Protein AF-0000000069127166 (afdb_homodimer)

Sequence (332 aa):
MARPHLALLLLCLLGGFSSARAYPASRESVTLRANVKMNAEQLVVRLDQYLKVREAIRLSASPPLDPMDGLASLVLVLDGYESVISERLEGLAQVRQEVSSLRGYLEDWRSGHCAGPPRTKQAPQGRLARLQGYKEYPQTVGLEGVVGLKDYLVQLLKHLDLLGACMARPHLALLLLCLLGGFSSARAYPASRESVTLRANVKMNAEQLVVRLDQYLKVREAIRLSASPPLDPMDGLASLVLVLDGYESVISERLEGLAQVRQEVSSLRGYLEDWRSGHCAGPPRTKQAPQGRLARLQGYKEYPQTVGLEGVVGLKDYLVQLLKHLDLLGAC

Radius of gyration: 34.05 Å; Cα contacts (8 Å, |Δi|>4): 332; chains: 2; bounding box: 30×139×108 Å

Solvent-accessible surface area (backbone atoms only — not comparable to full-atom values): 19052 Å² total; per-residue (Å²): 137,83,79,77,78,79,74,79,76,76,73,76,75,74,72,76,71,72,68,74,72,71,65,74,70,52,73,66,50,52,50,48,48,52,52,50,48,53,53,42,52,53,49,41,53,53,46,49,52,53,50,50,49,50,50,51,50,54,60,43,48,37,82,61,71,54,71,79,72,14,41,60,39,44,34,52,49,47,51,49,42,55,63,42,43,38,88,80,47,63,88,38,64,68,56,49,51,51,50,50,49,52,31,49,53,49,45,54,50,37,66,76,69,36,87,69,71,76,72,69,87,66,75,67,51,53,22,59,36,48,41,58,73,41,62,78,34,46,65,63,35,15,56,46,32,51,54,46,48,38,54,49,39,55,51,43,68,75,43,58,76,40,69,78,33,97,138,81,76,80,74,80,73,76,77,75,75,72,76,72,71,75,70,73,68,74,72,71,65,75,71,51,75,65,51,51,51,49,48,52,51,50,46,53,53,42,52,52,48,40,52,53,48,50,51,54,50,49,50,52,50,51,51,54,60,42,48,37,83,60,71,53,70,78,73,14,40,61,39,44,34,51,49,46,52,48,42,53,62,40,42,38,90,80,47,62,88,39,63,68,56,48,52,50,50,52,50,52,32,49,52,47,45,55,49,37,68,74,69,37,90,70,70,78,74,68,86,66,75,66,51,52,22,59,35,49,41,58,72,40,62,79,34,48,66,63,36,15,57,46,32,52,55,45,47,37,53,50,42,56,51,42,67,76,43,56,74,39,70,78,31,97

InterPro domains:
  IPR009079 Four-helical cytokine-like, core [G3DSA:1.20.1250.10] (29-166)
  IPR009079 Four-helical cytokine-like, core [SSF47266] (59-166)

Structure (mmCIF, N/CA/C/O backbone):
data_AF-0000000069127166-model_v1
#
loop_
_entity.id
_entity.type
_entity.pdbx_description
1 polymer Leptin
#
loop_
_atom_site.group_PDB
_atom_site.id
_atom_site.type_symbol
_atom_site.label_atom_id
_atom_site.label_alt_id
_atom_site.label_comp_id
_atom_site.label_asym_id
_atom_site.label_entity_id
_atom_site.label_seq_id
_atom_site.pdbx_PDB_ins_code
_atom_site.Cartn_x
_atom_site.Cartn_y
_atom_site.Cartn_z
_atom_site.occupancy
_atom_site.B_iso_or_equiv
_atom_site.auth_seq_id
_atom_site.auth_comp_id
_atom_site.auth_asym_id
_atom_site.auth_atom_id
_atom_site.pdbx_PDB_model_num
ATOM 1 N N . MET A 1 1 ? 11.859 43.094 83.75 1 30.36 1 MET A N 1
ATOM 2 C CA . MET A 1 1 ? 12.383 42.812 82.438 1 30.36 1 MET A CA 1
ATOM 3 C C . MET A 1 1 ? 11.266 42.812 81.375 1 30.36 1 MET A C 1
ATOM 5 O O . MET A 1 1 ? 10.172 42.312 81.625 1 30.36 1 MET A O 1
ATOM 9 N N . ALA A 1 2 ? 11.453 43.688 80.312 1 40.53 2 ALA A N 1
ATOM 10 C CA . ALA A 1 2 ? 10.734 44.25 79.125 1 40.53 2 ALA A CA 1
ATOM 11 C C . ALA A 1 2 ? 10.328 43.156 78.188 1 40.53 2 ALA A C 1
ATOM 13 O O . ALA A 1 2 ? 11.141 42.312 77.812 1 40.53 2 ALA A O 1
ATOM 14 N N . ARG A 1 3 ? 9.094 42.719 78.25 1 46.28 3 ARG A N 1
ATOM 15 C CA . ARG A 1 3 ? 8.445 41.719 77.438 1 46.28 3 ARG A CA 1
ATOM 16 C C . ARG A 1 3 ? 8.562 42.094 75.938 1 46.28 3 ARG A C 1
ATOM 18 O O . ARG A 1 3 ? 8.102 43.156 75.5 1 46.28 3 ARG A O 1
ATOM 25 N N . PRO A 1 4 ? 9.781 41.75 75.312 1 42.72 4 PRO A N 1
ATOM 26 C CA . PRO A 1 4 ? 9.945 42.094 73.875 1 42.72 4 PRO A CA 1
ATOM 27 C C . PRO A 1 4 ? 8.766 41.656 73 1 42.72 4 PRO A C 1
ATOM 29 O O . PRO A 1 4 ? 8.203 40.562 73.25 1 42.72 4 PRO A O 1
ATOM 32 N N . HIS A 1 5 ? 7.918 42.562 72.562 1 40.62 5 HIS A N 1
ATOM 33 C CA . HIS A 1 5 ? 6.824 42.469 71.625 1 40.62 5 HIS A CA 1
ATOM 34 C C . HIS A 1 5 ? 7.293 41.844 70.312 1 40.62 5 HIS A C 1
ATOM 36 O O . HIS A 1 5 ? 8.266 42.312 69.688 1 40.62 5 HIS A O 1
ATOM 42 N N . LEU A 1 6 ? 7.266 40.5 70.125 1 37.84 6 LEU A N 1
ATOM 43 C CA . LEU A 1 6 ? 7.535 39.688 68.938 1 37.84 6 LEU A CA 1
ATOM 44 C C . LEU A 1 6 ? 6.762 40.219 67.75 1 37.84 6 LEU A C 1
ATOM 46 O O . LEU A 1 6 ? 5.527 40.219 67.75 1 37.84 6 LEU A O 1
ATOM 50 N N . ALA A 1 7 ? 7.184 41.375 67.188 1 37.94 7 ALA A N 1
ATOM 51 C CA . ALA A 1 7 ? 6.664 41.875 65.938 1 37.94 7 ALA A CA 1
ATOM 52 C C . ALA A 1 7 ? 6.648 40.781 64.875 1 37.94 7 ALA A C 1
ATOM 54 O O . ALA A 1 7 ? 7.695 40.25 64.5 1 37.94 7 ALA A O 1
ATOM 55 N N . LEU A 1 8 ? 5.621 39.969 64.875 1 32.62 8 LEU A N 1
ATOM 56 C CA . LEU A 1 8 ? 5.316 39.031 63.781 1 32.62 8 LEU A CA 1
ATOM 57 C C . LEU A 1 8 ? 5.391 39.719 62.438 1 32.62 8 LEU A C 1
ATOM 59 O O . LEU A 1 8 ? 4.586 40.594 62.125 1 32.62 8 LEU A O 1
ATOM 63 N N . LEU A 1 9 ? 6.641 39.938 61.938 1 33.44 9 LEU A N 1
ATO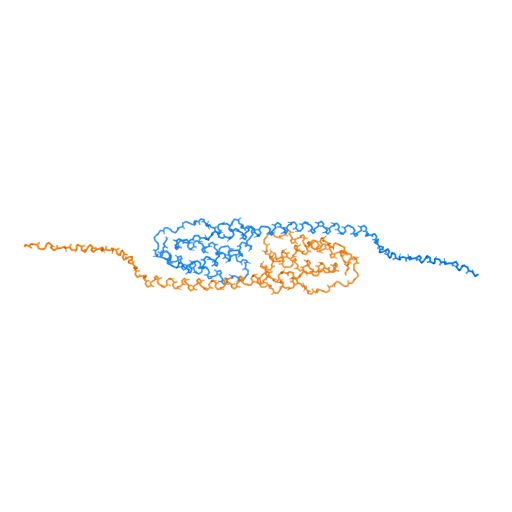M 64 C CA . LEU A 1 9 ? 6.836 40.375 60.562 1 33.44 9 LEU A CA 1
ATOM 65 C C . LEU A 1 9 ? 6.066 39.5 59.594 1 33.44 9 LEU A C 1
ATOM 67 O O . LEU A 1 9 ? 6.352 38.312 59.469 1 33.44 9 LEU A O 1
ATOM 71 N N . LEU A 1 10 ? 4.785 39.75 59.438 1 35.47 10 LEU A N 1
ATOM 72 C CA . LEU A 1 10 ? 3.977 39.219 58.344 1 35.47 10 LEU A CA 1
ATOM 73 C C . LEU A 1 10 ? 4.648 39.469 57 1 35.47 10 LEU A C 1
ATOM 75 O O . LEU A 1 10 ? 4.738 40.594 56.531 1 35.47 10 LEU A O 1
ATOM 79 N N . LEU A 1 11 ? 5.738 38.75 56.656 1 34.34 11 LEU A N 1
ATOM 80 C CA . LEU A 1 11 ? 6.297 38.688 55.312 1 34.34 11 LEU A CA 1
ATOM 81 C C . LEU A 1 11 ? 5.215 38.406 54.281 1 34.34 11 LEU A C 1
ATOM 83 O O . LEU A 1 11 ? 4.633 37.312 54.281 1 34.34 11 LEU A O 1
ATOM 87 N N . CYS A 1 12 ? 4.488 39.469 53.906 1 34.56 12 CYS A N 1
ATOM 88 C CA . CYS A 1 12 ? 3.629 39.438 52.719 1 34.56 12 CYS A CA 1
ATOM 89 C C . CYS A 1 12 ? 4.348 38.812 51.531 1 34.56 12 CYS A C 1
ATOM 91 O O . CYS A 1 12 ? 5.328 39.375 51.031 1 34.56 12 CYS A O 1
ATOM 93 N N . LEU A 1 13 ? 4.508 37.531 51.5 1 35.66 13 LEU A N 1
ATOM 94 C CA . LEU A 1 13 ? 4.871 36.844 50.281 1 35.66 13 LEU A CA 1
ATOM 95 C C . LEU A 1 13 ? 4.031 37.312 49.094 1 35.66 13 LEU A C 1
ATOM 97 O O . LEU A 1 13 ? 2.834 37.031 49.031 1 35.66 13 LEU A O 1
ATOM 101 N N . LEU A 1 14 ? 4.188 38.562 48.625 1 37 14 LEU A N 1
ATOM 102 C CA . LEU A 1 14 ? 3.693 38.969 47.312 1 37 14 LEU A CA 1
ATOM 103 C C . LEU A 1 14 ? 4.137 37.969 46.25 1 37 14 LEU A C 1
ATOM 105 O O . LEU A 1 14 ? 5.312 37.938 45.875 1 37 14 LEU A O 1
ATOM 109 N N . GLY A 1 15 ? 3.695 36.719 46.344 1 36.91 15 GLY A N 1
ATOM 110 C CA . GLY A 1 15 ? 3.85 35.844 45.219 1 36.91 15 GLY A CA 1
ATOM 111 C C . GLY A 1 15 ? 3.521 36.5 43.875 1 36.91 15 GLY A C 1
ATOM 112 O O . GLY A 1 15 ? 2.426 37.031 43.719 1 36.91 15 GLY A O 1
ATOM 113 N N . GLY A 1 16 ? 4.457 37.25 43.25 1 35.19 16 GLY A N 1
ATOM 114 C CA . GLY A 1 16 ? 4.383 37.688 41.844 1 35.19 16 GLY A CA 1
ATOM 115 C C . GLY A 1 16 ? 3.711 36.656 40.969 1 35.19 16 GLY A C 1
ATOM 116 O O . GLY A 1 16 ? 4.293 35.625 40.656 1 35.19 16 GLY A O 1
ATOM 117 N N . PHE A 1 17 ? 2.436 36.406 41.156 1 38.06 17 PHE A N 1
ATOM 118 C CA . PHE A 1 17 ? 1.748 35.781 40.031 1 38.06 17 PHE A CA 1
ATOM 119 C C . PHE A 1 17 ? 2.09 36.438 38.719 1 38.06 17 PHE A C 1
ATOM 121 O O . PHE A 1 17 ? 1.715 37.594 38.5 1 38.06 17 PHE A O 1
ATOM 128 N N . SER A 1 18 ? 3.279 36.281 38.219 1 36.12 18 SER A N 1
ATOM 129 C CA . SER A 1 18 ? 3.469 36.594 36.812 1 36.12 18 SER A CA 1
ATOM 130 C C . SER A 1 18 ? 2.223 36.25 36 1 36.12 18 SER A C 1
ATOM 132 O O . SER A 1 18 ? 1.838 35.094 35.906 1 36.12 18 SER A O 1
ATOM 134 N N . SER A 1 19 ? 1.197 37.062 36.094 1 35.56 19 SER A N 1
ATOM 135 C CA . SER A 1 19 ? 0.098 37 35.125 1 35.56 19 SER A CA 1
ATOM 136 C C . SER A 1 19 ? 0.605 36.719 33.719 1 35.56 19 SER A C 1
ATOM 138 O O . SER A 1 19 ? 1.337 37.5 33.125 1 35.56 19 SER A O 1
ATOM 140 N N . ALA A 1 20 ? 1.108 35.562 33.406 1 42.53 20 ALA A N 1
ATOM 141 C CA . ALA A 1 20 ? 1.133 35.25 31.984 1 42.53 20 ALA A CA 1
ATOM 142 C C . ALA A 1 20 ? -0.032 35.875 31.25 1 42.53 20 ALA A C 1
ATOM 144 O O . ALA A 1 20 ? -1.19 35.5 31.453 1 42.53 20 ALA A O 1
ATOM 145 N N . ARG A 1 21 ? -0.021 37.25 31.109 1 41.25 21 ARG A N 1
ATOM 146 C CA . ARG A 1 21 ? -0.92 37.938 30.203 1 41.25 21 ARG A CA 1
ATOM 147 C C . ARG A 1 21 ? -1.313 37.062 29.016 1 41.25 21 ARG A C 1
ATOM 149 O O . ARG A 1 21 ? -0.462 36.656 28.219 1 41.25 21 ARG A O 1
ATOM 156 N N . ALA A 1 22 ? -2.156 36.062 29.203 1 43.81 22 ALA A N 1
ATOM 157 C CA . ALA A 1 22 ? -2.855 35.562 28.031 1 43.81 22 ALA A CA 1
ATOM 158 C C . ALA A 1 22 ? -3.215 36.719 27.078 1 43.81 22 ALA A C 1
ATOM 160 O O . ALA A 1 22 ? -4.027 37.562 27.422 1 43.81 22 ALA A O 1
ATOM 161 N N . TYR A 1 23 ? -2.357 37.5 26.562 1 44.06 23 TYR A N 1
ATOM 162 C CA . TYR A 1 23 ? -2.768 38.438 25.531 1 44.06 23 TYR A CA 1
ATOM 163 C C . TYR A 1 23 ? -3.998 37.938 24.781 1 44.06 23 TYR A C 1
ATOM 165 O O . TYR A 1 23 ? -4.109 36.75 24.484 1 44.06 23 TYR A O 1
ATOM 173 N N . PRO A 1 24 ? -5.137 38.438 24.922 1 49.19 24 PRO A N 1
ATOM 174 C CA . PRO A 1 24 ? -6.328 38.031 24.172 1 49.19 24 PRO A CA 1
ATOM 175 C C . PRO A 1 24 ? -6.008 37.625 22.734 1 49.19 24 PRO A C 1
ATOM 177 O O . PRO A 1 24 ? -5.25 38.312 22.047 1 49.19 24 PRO A O 1
ATOM 180 N N . ALA A 1 25 ? -5.891 36.312 22.438 1 61.44 25 ALA A N 1
ATOM 181 C CA . ALA A 1 25 ? -5.738 35.938 21.031 1 61.44 25 ALA A CA 1
ATOM 182 C C . ALA A 1 25 ? -6.527 36.875 20.125 1 61.44 25 ALA A C 1
ATOM 184 O O . ALA A 1 25 ? -7.695 37.156 20.375 1 61.44 25 ALA A O 1
ATOM 185 N N . SER A 1 26 ? -5.969 37.844 19.312 1 75.94 26 SER A N 1
ATOM 186 C CA . SER A 1 26 ? -6.645 38.719 18.344 1 75.94 26 SER A CA 1
ATOM 187 C C . SER A 1 26 ? -7.734 37.938 17.594 1 75.94 26 SER A C 1
ATOM 189 O O . SER A 1 26 ? -7.723 36.719 17.562 1 75.94 26 SER A O 1
ATOM 191 N N . ARG A 1 27 ? -8.953 38.531 17.438 1 83.69 27 ARG A N 1
ATOM 192 C CA . ARG A 1 27 ? -10.023 37.938 16.641 1 83.69 27 ARG A CA 1
ATOM 193 C C . ARG A 1 27 ? -9.469 37.188 15.445 1 83.69 27 ARG A C 1
ATOM 195 O O . ARG A 1 27 ? -10 36.125 15.086 1 83.69 27 ARG A O 1
ATOM 202 N N . GLU A 1 28 ? -8.328 37.688 14.992 1 86.25 28 GLU A N 1
ATOM 203 C CA . GLU A 1 28 ? -7.719 37.031 13.836 1 86.25 28 GLU A CA 1
ATOM 204 C C . GLU A 1 28 ? -7.102 35.688 14.227 1 86.25 28 GLU A C 1
ATOM 206 O O . GLU A 1 28 ? -7.223 34.719 13.492 1 86.25 28 GLU A O 1
ATOM 211 N N . SER A 1 29 ? -6.605 35.625 15.438 1 87.44 29 SER A N 1
ATOM 212 C CA . SER A 1 29 ? -5.988 34.375 15.898 1 87.44 29 SER A CA 1
ATOM 213 C C . SER A 1 29 ? -7.043 33.344 16.219 1 87.44 29 SER A C 1
ATOM 215 O O . SER A 1 29 ? -6.82 32.125 16.016 1 87.44 29 SER A O 1
ATOM 217 N N . VAL A 1 30 ? -8.125 33.75 16.703 1 91.25 30 VAL A N 1
ATOM 218 C CA . VAL A 1 30 ? -9.211 32.844 17.016 1 91.25 30 VAL A CA 1
ATOM 219 C C . VAL A 1 30 ? -9.766 32.25 15.719 1 91.25 30 VAL A C 1
ATOM 221 O O . VAL A 1 30 ? -10.047 31.031 15.648 1 91.25 30 VAL A O 1
ATOM 224 N N . THR A 1 31 ? -9.898 33.125 14.688 1 92.88 31 THR A N 1
ATOM 225 C CA . THR A 1 31 ? -10.391 32.656 13.391 1 92.88 31 THR A CA 1
ATOM 226 C C . THR A 1 31 ? -9.414 31.672 12.75 1 92.88 31 THR A C 1
ATOM 228 O O . THR A 1 31 ? -9.828 30.672 12.164 1 92.88 31 THR A O 1
ATOM 231 N N . LEU A 1 32 ? -8.125 31.906 12.898 1 94.88 32 LEU A N 1
ATOM 232 C CA . LEU A 1 32 ? -7.109 31 12.391 1 94.88 32 LEU A CA 1
ATOM 233 C C . LEU A 1 32 ? -7.246 29.609 13.023 1 94.88 32 LEU A C 1
ATOM 235 O O . LEU A 1 32 ? -7.293 28.609 12.328 1 94.88 32 LEU A O 1
ATOM 239 N N . ARG A 1 33 ? -7.332 29.641 14.352 1 95.88 33 ARG A N 1
ATOM 240 C CA . ARG A 1 33 ? -7.41 28.375 15.078 1 95.88 33 ARG A CA 1
ATOM 241 C C . ARG A 1 33 ? -8.672 27.609 14.695 1 95.88 33 ARG A C 1
ATOM 243 O O . ARG A 1 33 ? -8.625 26.391 14.508 1 95.88 33 ARG A O 1
ATOM 250 N N . ALA A 1 34 ? -9.758 28.297 14.57 1 96.56 34 ALA A N 1
ATOM 251 C CA . ALA A 1 34 ? -11.016 27.656 14.211 1 96.56 34 ALA A CA 1
ATOM 252 C C . ALA A 1 34 ? -10.945 27.047 12.812 1 96.56 34 ALA A C 1
ATOM 254 O O . ALA A 1 34 ? -11.406 25.922 12.594 1 96.56 34 ALA A O 1
ATOM 255 N N . ASN A 1 35 ? -10.406 27.812 11.898 1 96.81 35 ASN A N 1
ATOM 256 C CA . ASN A 1 35 ? -10.289 27.328 10.523 1 96.81 35 ASN A CA 1
ATOM 257 C C . ASN A 1 35 ? -9.352 26.125 10.43 1 96.81 35 ASN A C 1
ATOM 259 O O . ASN A 1 35 ? -9.68 25.125 9.781 1 96.81 35 ASN A O 1
ATOM 263 N N . VAL A 1 36 ? -8.242 26.219 11.109 1 98.25 36 VAL A N 1
ATOM 264 C CA . VAL A 1 36 ? -7.277 25.125 11.086 1 98.25 36 VAL A CA 1
ATOM 265 C C . VAL A 1 36 ? -7.871 23.891 11.758 1 98.25 36 VAL A C 1
ATOM 267 O O . VAL A 1 36 ? -7.719 22.766 11.258 1 98.25 36 VAL A O 1
ATOM 270 N N . LYS A 1 37 ? -8.492 24.078 12.852 1 98.38 37 LYS A N 1
ATOM 271 C CA . LYS A 1 37 ? -9.141 22.953 13.539 1 98.38 37 LYS A CA 1
ATOM 272 C C . LYS A 1 37 ? -10.141 22.266 12.625 1 98.38 37 LYS A C 1
ATOM 274 O O . LYS A 1 37 ? -10.109 21.031 12.484 1 98.38 37 LYS A O 1
ATOM 279 N N . MET A 1 38 ? -11.008 23.031 11.984 1 98.25 38 MET A N 1
ATOM 280 C CA . MET A 1 38 ? -12.047 22.469 11.125 1 98.25 38 MET A CA 1
ATOM 281 C C . MET A 1 38 ? -11.43 21.703 9.961 1 98.25 38 MET A C 1
ATOM 283 O O . MET A 1 38 ? -11.836 20.578 9.672 1 98.25 38 MET A O 1
ATOM 287 N N . ASN A 1 39 ? -10.453 22.312 9.312 1 98.5 39 ASN A N 1
ATOM 288 C CA . ASN A 1 39 ? -9.805 21.672 8.172 1 98.5 39 ASN A CA 1
ATOM 289 C C . ASN A 1 39 ? -9.062 20.406 8.594 1 98.5 39 ASN A C 1
ATOM 291 O O . ASN A 1 39 ? -9.156 19.375 7.926 1 98.5 39 ASN A O 1
ATOM 295 N N . ALA A 1 40 ? -8.312 20.484 9.703 1 98.69 40 ALA A N 1
ATOM 296 C CA . ALA A 1 40 ? -7.566 19.328 10.195 1 98.69 40 ALA A CA 1
ATOM 297 C C . ALA A 1 40 ? -8.508 18.188 10.602 1 98.69 40 ALA A C 1
ATOM 299 O O . ALA A 1 40 ? -8.25 17.031 10.305 1 98.69 40 ALA A O 1
ATOM 300 N N . GLU A 1 41 ? -9.609 18.547 11.25 1 98.62 41 GLU A N 1
ATOM 301 C CA . GLU A 1 41 ? -10.578 17.531 11.648 1 98.62 41 GLU A CA 1
ATOM 302 C C . GLU A 1 41 ? -11.18 16.844 10.43 1 98.62 41 GLU A C 1
ATOM 304 O O . GLU A 1 41 ? -11.344 15.617 10.422 1 98.62 41 GLU A O 1
ATOM 309 N N . GLN A 1 42 ? -11.5 17.625 9.438 1 98.31 42 GLN A N 1
ATOM 310 C CA . GLN A 1 42 ? -12.062 17.047 8.211 1 98.31 42 GLN A CA 1
ATOM 311 C C . GLN A 1 42 ? -11.062 16.109 7.539 1 98.31 42 GLN A C 1
ATOM 313 O O . GLN A 1 42 ? -11.43 15.031 7.082 1 98.31 42 GLN A O 1
ATOM 318 N N . LEU A 1 43 ? -9.859 16.516 7.473 1 98.75 43 LEU A N 1
ATOM 319 C CA . LEU A 1 43 ? -8.812 15.695 6.879 1 98.75 43 LEU A CA 1
ATOM 320 C C . LEU A 1 43 ? -8.625 14.398 7.664 1 98.75 43 LEU A C 1
ATOM 322 O O . LEU A 1 43 ? -8.5 13.328 7.074 1 98.75 43 LEU A O 1
ATOM 326 N N . VAL A 1 44 ? -8.617 14.516 9.016 1 98.75 44 VAL A N 1
ATOM 327 C CA . VAL A 1 44 ? -8.445 13.328 9.844 1 98.75 44 VAL A CA 1
ATOM 328 C C . VAL A 1 44 ? -9.57 12.336 9.578 1 98.75 44 VAL A C 1
ATOM 330 O O . VAL A 1 44 ? -9.336 11.133 9.461 1 98.75 44 VAL A O 1
ATOM 333 N N . VAL A 1 45 ? -10.781 12.836 9.43 1 98.31 45 VAL A N 1
ATOM 334 C CA . VAL A 1 45 ? -11.922 11.969 9.164 1 98.31 45 VAL A CA 1
ATOM 335 C C . VAL A 1 45 ? -11.75 11.273 7.82 1 98.31 45 VAL A C 1
ATOM 337 O O . VAL A 1 45 ? -11.953 10.062 7.707 1 98.31 45 VAL A O 1
ATOM 340 N N . ARG A 1 46 ? -11.328 11.977 6.82 1 97.56 46 ARG A N 1
ATOM 341 C CA . ARG A 1 46 ? -11.148 11.414 5.488 1 97.56 46 ARG A CA 1
ATOM 342 C C . ARG A 1 46 ? -10.008 10.398 5.477 1 97.56 46 ARG A C 1
ATOM 344 O O . ARG A 1 46 ? -10.125 9.336 4.852 1 97.56 46 ARG A O 1
ATOM 351 N N . LEU A 1 47 ? -8.977 10.703 6.137 1 98.12 47 LEU A N 1
ATOM 352 C CA . LEU A 1 47 ? -7.836 9.797 6.195 1 98.12 47 LEU A CA 1
ATOM 353 C C . LEU A 1 47 ? -8.188 8.523 6.953 1 98.12 47 LEU A C 1
ATOM 355 O O . LEU A 1 47 ? -7.777 7.426 6.566 1 98.12 47 LEU A O 1
ATOM 359 N N . ASP A 1 48 ? -8.977 8.711 7.984 1 97.94 48 ASP A N 1
ATOM 360 C CA . ASP A 1 48 ? -9.438 7.555 8.742 1 97.94 48 ASP A CA 1
ATOM 361 C C . ASP A 1 48 ? -10.273 6.625 7.863 1 97.94 48 ASP A C 1
ATOM 363 O O . ASP A 1 48 ? -10.141 5.402 7.941 1 97.94 48 ASP A O 1
ATOM 367 N N . GLN A 1 49 ? -11.086 7.254 7.109 1 96.88 49 GLN A N 1
ATOM 368 C CA . GLN A 1 49 ? -11.93 6.461 6.219 1 96.88 49 GLN A CA 1
ATOM 369 C C . GLN A 1 49 ? -11.086 5.691 5.207 1 96.88 49 GLN A C 1
ATOM 371 O O . GLN A 1 49 ? -11.336 4.512 4.945 1 96.88 49 GLN A O 1
ATOM 376 N N . TYR A 1 50 ? -10.148 6.348 4.629 1 96.31 50 TYR A N 1
ATOM 377 C CA . TYR A 1 50 ? -9.25 5.699 3.676 1 96.31 50 TYR A CA 1
ATOM 378 C C . TYR A 1 50 ? -8.5 4.543 4.328 1 96.31 50 TYR A C 1
ATOM 380 O O . TYR A 1 50 ? -8.383 3.463 3.744 1 96.31 50 TYR A O 1
ATOM 388 N N . LEU A 1 51 ? -8.016 4.738 5.473 1 97.31 51 LEU A N 1
ATOM 389 C CA . LEU A 1 51 ? -7.223 3.73 6.176 1 97.31 51 LEU A CA 1
ATOM 390 C C . LEU A 1 51 ? -8.094 2.553 6.594 1 97.31 51 LEU A C 1
ATOM 392 O O . LEU A 1 51 ? -7.629 1.412 6.633 1 97.31 51 LEU A O 1
ATOM 396 N N . LYS A 1 52 ? -9.32 2.865 6.926 1 97.56 52 LYS A N 1
ATOM 397 C CA . LYS A 1 52 ? -10.25 1.786 7.238 1 97.56 52 LYS A CA 1
ATOM 398 C C . LYS A 1 52 ? -10.477 0.883 6.031 1 97.56 52 LYS A C 1
ATOM 400 O O . LYS A 1 52 ? -10.531 -0.341 6.164 1 97.56 52 LYS A O 1
ATOM 405 N N . VAL A 1 53 ? -10.57 1.476 4.898 1 96.44 53 VAL A N 1
ATOM 406 C CA . VAL A 1 53 ? -10.734 0.697 3.676 1 96.44 53 VAL A CA 1
ATOM 407 C C . VAL A 1 53 ? -9.477 -0.133 3.418 1 96.44 53 VAL A C 1
ATOM 409 O O . VAL A 1 53 ? -9.57 -1.312 3.068 1 96.44 53 VAL A O 1
ATOM 412 N N . ARG A 1 54 ? -8.344 0.48 3.576 1 95.62 54 ARG A N 1
ATOM 413 C CA . ARG A 1 54 ? -7.082 -0.234 3.4 1 95.62 54 ARG A CA 1
ATOM 414 C C . ARG A 1 54 ? -7.008 -1.452 4.316 1 95.62 54 ARG A C 1
ATOM 416 O O . ARG A 1 54 ? -6.586 -2.529 3.891 1 95.62 54 ARG A O 1
ATOM 423 N N . GLU A 1 55 ? -7.438 -1.228 5.508 1 96.81 55 GLU A N 1
ATOM 424 C CA . GLU A 1 55 ? -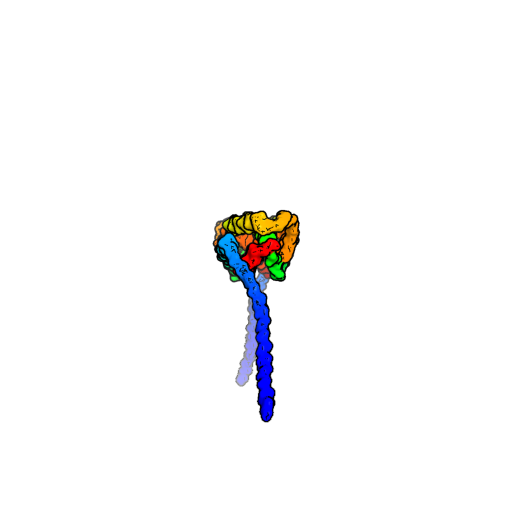7.438 -2.334 6.457 1 96.81 55 GLU A CA 1
ATOM 425 C C . GLU A 1 55 ? -8.414 -3.426 6.031 1 96.81 55 GLU A C 1
ATOM 427 O O . GLU A 1 55 ? -8.125 -4.617 6.172 1 96.81 55 GLU A O 1
ATOM 432 N N . ALA A 1 56 ? -9.547 -3.045 5.562 1 97 56 ALA A N 1
ATOM 433 C CA . ALA A 1 56 ? -10.531 -4.008 5.082 1 97 56 ALA A CA 1
ATOM 434 C C . ALA A 1 56 ? -9.977 -4.832 3.924 1 97 56 ALA A C 1
ATOM 436 O O . ALA A 1 56 ? -10.195 -6.043 3.854 1 97 56 ALA A O 1
ATOM 437 N N . ILE A 1 57 ? -9.258 -4.199 3.066 1 96.5 57 ILE A N 1
ATOM 438 C CA . ILE A 1 57 ? -8.656 -4.887 1.933 1 96.5 57 ILE A CA 1
ATOM 439 C C . ILE A 1 57 ? -7.625 -5.898 2.432 1 96.5 57 ILE A C 1
ATOM 441 O O . ILE A 1 57 ? -7.602 -7.047 1.979 1 96.5 57 ILE A O 1
ATOM 445 N N . ARG A 1 58 ? -6.809 -5.48 3.352 1 95.81 58 ARG A N 1
ATOM 446 C CA . ARG A 1 58 ? -5.801 -6.367 3.924 1 95.81 58 ARG A CA 1
ATOM 447 C C . ARG A 1 58 ? -6.449 -7.602 4.547 1 95.81 58 ARG A C 1
ATOM 449 O O . ARG A 1 58 ? -5.992 -8.727 4.332 1 95.81 58 ARG A O 1
ATOM 456 N N . LEU A 1 59 ? -7.504 -7.375 5.223 1 94.81 59 LEU A N 1
ATOM 457 C CA . LEU A 1 59 ? -8.211 -8.469 5.883 1 94.81 59 LEU A CA 1
ATOM 458 C C . LEU A 1 59 ? -8.875 -9.383 4.863 1 94.81 59 LEU A C 1
ATOM 460 O O . LEU A 1 59 ? -8.914 -10.602 5.055 1 94.81 59 LEU A O 1
ATOM 464 N N . SER A 1 60 ? -9.312 -8.805 3.822 1 91.69 60 SER A N 1
ATOM 465 C CA . SER A 1 60 ? -9.961 -9.594 2.777 1 91.69 60 SER A CA 1
ATOM 466 C C . SER A 1 60 ? -8.961 -10.484 2.055 1 91.69 60 SER A C 1
ATOM 468 O O . SER A 1 60 ? -9.344 -11.508 1.481 1 91.69 60 SER A O 1
ATOM 470 N N . ALA A 1 61 ? -7.723 -10.047 2.059 1 91.94 61 ALA A N 1
ATOM 471 C CA . ALA A 1 61 ? -6.672 -10.781 1.355 1 91.94 61 ALA A CA 1
ATOM 472 C C . ALA A 1 61 ? -6.172 -11.953 2.189 1 91.94 61 ALA A C 1
ATOM 474 O O . ALA A 1 61 ? -5.297 -12.703 1.752 1 91.94 61 ALA A O 1
ATOM 475 N N . SER A 1 62 ? -6.781 -12.156 3.363 1 88.94 62 SER A N 1
ATOM 476 C CA . SER A 1 62 ? -6.395 -13.258 4.234 1 88.94 62 SER A CA 1
ATOM 477 C C . SER A 1 62 ? -6.91 -14.594 3.699 1 88.94 62 SER A C 1
ATOM 479 O O . SER A 1 62 ? -7.812 -14.625 2.861 1 88.94 62 SER A O 1
ATOM 481 N N . PRO A 1 63 ? -6.305 -15.719 4.141 1 85.56 63 PRO A N 1
ATOM 482 C CA . PRO A 1 63 ? -6.805 -17.031 3.729 1 85.56 63 PRO A CA 1
ATOM 483 C C . PRO A 1 63 ? -8.312 -17.172 3.902 1 85.56 63 PRO A C 1
ATOM 485 O O . PRO A 1 63 ? -8.914 -16.453 4.699 1 85.56 63 PRO A O 1
ATOM 488 N N . PRO A 1 64 ? -8.906 -18.016 2.969 1 89 64 PRO A N 1
ATOM 489 C CA . PRO A 1 64 ? -8.297 -19.125 2.252 1 89 64 PRO A CA 1
ATOM 490 C C . PRO A 1 64 ? -7.625 -18.703 0.949 1 89 64 PRO A C 1
ATOM 492 O O . PRO A 1 64 ? -7.984 -17.672 0.375 1 89 64 PRO A O 1
ATOM 495 N N . LEU A 1 65 ? -6.715 -19.578 0.56 1 90.75 65 LEU A N 1
ATOM 496 C CA . LEU A 1 65 ? -5.965 -19.359 -0.672 1 90.75 65 LEU A CA 1
ATOM 497 C C . LEU A 1 65 ? -6.84 -19.625 -1.894 1 90.75 65 LEU A C 1
ATOM 499 O O . LEU A 1 65 ? -7.91 -20.219 -1.776 1 90.75 65 LEU A O 1
ATOM 503 N N . ASP A 1 66 ? -6.387 -19.172 -2.996 1 94.62 66 ASP A N 1
ATOM 504 C CA . ASP A 1 66 ? -7.062 -19.406 -4.266 1 94.62 66 ASP A CA 1
ATOM 505 C C . ASP A 1 66 ? -6.996 -20.891 -4.645 1 94.62 66 ASP A C 1
ATOM 507 O O . ASP A 1 66 ? -6.121 -21.625 -4.168 1 94.62 66 ASP A O 1
ATOM 511 N N . PRO A 1 67 ? -7.945 -21.297 -5.465 1 92.38 67 PRO A N 1
ATOM 512 C CA . PRO A 1 67 ? -8 -22.719 -5.836 1 92.38 67 PRO A CA 1
ATOM 513 C C . PRO A 1 67 ? -6.734 -23.188 -6.551 1 92.38 67 PRO A C 1
ATOM 515 O O . PRO A 1 67 ? -6.141 -22.422 -7.324 1 92.38 67 PRO A O 1
ATOM 518 N N . MET A 1 68 ? -6.395 -24.375 -6.215 1 93.19 68 MET A N 1
ATOM 519 C CA . MET A 1 68 ? -5.262 -25.062 -6.832 1 93.19 68 MET A CA 1
ATOM 520 C C . MET A 1 68 ? -5.625 -26.5 -7.188 1 93.19 68 MET A C 1
ATOM 522 O O . MET A 1 68 ? -5.133 -27.438 -6.562 1 93.19 68 MET A O 1
ATOM 526 N N . ASP A 1 69 ? -6.395 -26.641 -8.297 1 90.44 69 ASP A N 1
ATOM 527 C CA . ASP A 1 69 ? -6.969 -27.938 -8.609 1 90.44 69 ASP A CA 1
ATOM 528 C C . ASP A 1 69 ? -6.316 -28.547 -9.852 1 90.44 69 ASP A C 1
ATOM 530 O O . ASP A 1 69 ? -6.691 -29.641 -10.289 1 90.44 69 ASP A O 1
ATOM 534 N N . GLY A 1 70 ? -5.395 -27.875 -10.438 1 92.88 70 GLY A N 1
ATOM 535 C CA . GLY A 1 70 ? -4.746 -28.328 -11.656 1 92.88 70 GLY A CA 1
ATOM 536 C C . GLY A 1 70 ? -4.285 -27.172 -12.539 1 92.88 70 GLY A C 1
ATOM 537 O O . GLY A 1 70 ? -4.246 -26.031 -12.102 1 92.88 70 GLY A O 1
ATOM 538 N N . LEU A 1 71 ? -4.004 -27.5 -13.75 1 93.75 71 LEU A N 1
ATOM 539 C CA . LEU A 1 71 ? -3.396 -26.547 -14.672 1 93.75 71 LEU A CA 1
ATOM 540 C C . LEU A 1 71 ? -4.367 -25.406 -14.992 1 93.75 71 LEU A C 1
ATOM 542 O O . LEU A 1 71 ? -3.965 -24.25 -15.062 1 93.75 71 LEU A O 1
ATOM 546 N N . ALA A 1 72 ? -5.602 -25.766 -15.164 1 91.88 72 ALA A N 1
ATOM 547 C CA . ALA A 1 72 ? -6.586 -24.75 -15.516 1 91.88 72 ALA A CA 1
ATOM 548 C C . ALA A 1 72 ? -6.723 -23.703 -14.398 1 91.88 72 ALA A C 1
ATOM 550 O O . ALA A 1 72 ? -6.746 -22.5 -14.664 1 91.88 72 ALA A O 1
ATOM 551 N N . SER A 1 73 ? -6.824 -24.188 -13.156 1 93.06 73 SER A N 1
ATOM 552 C CA . SER A 1 73 ? -6.945 -23.281 -12.023 1 93.06 73 SER A CA 1
ATOM 553 C C . SER A 1 73 ? -5.676 -22.453 -11.844 1 93.06 73 SER A C 1
ATOM 555 O O . SER A 1 73 ? -5.738 -21.266 -11.523 1 93.06 73 SER A O 1
ATOM 557 N N . LEU A 1 74 ? -4.52 -23.078 -12.094 1 95.56 74 LEU A N 1
ATOM 558 C CA . LEU A 1 74 ? -3.254 -22.375 -11.961 1 95.56 74 LEU A CA 1
ATOM 559 C C . LEU A 1 74 ? -3.174 -21.219 -12.953 1 95.56 74 LEU A C 1
ATOM 561 O O . LEU A 1 74 ? -2.812 -20.094 -12.578 1 95.56 74 LEU A O 1
ATOM 565 N N . VAL A 1 75 ? -3.541 -21.469 -14.141 1 95 75 VAL A N 1
ATOM 566 C CA . VAL A 1 75 ? -3.479 -20.453 -15.188 1 95 75 VAL A CA 1
ATOM 567 C C . VAL A 1 75 ? -4.441 -19.312 -14.859 1 95 75 VAL A C 1
ATOM 569 O O . VAL A 1 75 ? -4.082 -18.141 -14.969 1 95 75 VAL A O 1
ATOM 572 N N . LEU A 1 76 ? -5.594 -19.672 -14.398 1 94 76 LEU A N 1
ATOM 573 C CA . LEU A 1 76 ? -6.605 -18.672 -14.078 1 94 76 LEU A CA 1
ATOM 574 C C . LEU A 1 76 ? -6.152 -17.797 -12.914 1 94 76 LEU A C 1
ATOM 576 O O . LEU A 1 76 ? -6.301 -16.562 -12.969 1 94 76 LEU A O 1
ATOM 580 N N . VAL A 1 77 ? -5.645 -18.406 -11.922 1 95.62 77 VAL A N 1
ATOM 581 C CA . VAL A 1 77 ? -5.234 -17.672 -10.734 1 95.62 77 VAL A CA 1
ATOM 582 C C . VAL A 1 77 ? -4.035 -16.781 -11.062 1 95.62 77 VAL A C 1
ATOM 584 O O . VAL A 1 77 ? -3.992 -15.617 -10.68 1 95.62 77 VAL A O 1
ATOM 587 N N . LEU A 1 78 ? -3.055 -17.297 -11.797 1 96.19 78 LEU A N 1
ATOM 588 C CA . LEU A 1 78 ? -1.901 -16.484 -12.18 1 96.19 78 LEU A CA 1
ATOM 589 C C . LEU A 1 78 ? -2.324 -15.312 -13.055 1 96.19 78 LEU A C 1
ATOM 591 O O . LEU A 1 78 ? -1.775 -14.219 -12.945 1 96.19 78 LEU A O 1
ATOM 595 N N . ASP A 1 79 ? -3.307 -15.523 -13.898 1 94.62 79 ASP A N 1
ATOM 596 C CA . ASP A 1 79 ? -3.867 -14.445 -14.711 1 94.62 79 ASP A CA 1
ATOM 597 C C . ASP A 1 79 ? -4.496 -13.367 -13.836 1 94.62 79 ASP A C 1
ATOM 599 O O . ASP A 1 79 ? -4.324 -12.172 -14.094 1 94.62 79 ASP A O 1
ATOM 603 N N . GLY A 1 80 ? -5.199 -13.836 -12.844 1 94.56 80 GLY A N 1
ATOM 604 C CA . GLY A 1 80 ? -5.809 -12.906 -11.906 1 94.56 80 GLY A CA 1
ATOM 605 C C . GLY A 1 80 ? -4.797 -12.062 -11.164 1 94.56 80 GLY A C 1
ATOM 606 O O . GLY A 1 80 ? -4.949 -10.844 -11.062 1 94.56 80 GLY A O 1
ATOM 607 N N . TYR A 1 81 ? -3.742 -12.664 -10.68 1 95.75 81 TYR A N 1
ATOM 608 C CA . TYR A 1 81 ? -2.729 -11.922 -9.93 1 95.75 81 TYR A CA 1
ATOM 609 C C . TYR A 1 81 ? -1.939 -11 -10.859 1 95.75 81 TYR A C 1
ATOM 611 O O . TYR A 1 81 ? -1.536 -9.906 -10.453 1 95.75 81 TYR A O 1
ATOM 619 N N . GLU A 1 82 ? -1.709 -11.445 -12.023 1 93.75 82 GLU A N 1
ATOM 620 C CA . GLU A 1 82 ? -1.082 -10.562 -13 1 93.75 82 GLU A CA 1
ATOM 621 C C . GLU A 1 82 ? -1.897 -9.289 -13.203 1 93.75 82 GLU A C 1
ATOM 623 O O . GLU A 1 82 ? -1.337 -8.195 -13.305 1 93.75 82 GLU A O 1
ATOM 628 N N . SER A 1 83 ? -3.193 -9.438 -13.203 1 91.56 83 SER A N 1
ATOM 629 C CA . SER A 1 83 ? -4.102 -8.32 -13.414 1 91.56 83 SER A CA 1
ATOM 630 C C . SER A 1 83 ? -4.129 -7.398 -12.195 1 91.56 83 SER A C 1
ATOM 632 O O . SER A 1 83 ? -4.195 -6.176 -12.336 1 91.56 83 SER A O 1
ATOM 634 N N . VAL A 1 84 ? -4.125 -8.039 -11.016 1 92.56 84 VAL A N 1
ATOM 635 C CA . VAL A 1 84 ? -4.254 -7.277 -9.781 1 92.56 84 VAL A CA 1
ATOM 636 C C . VAL A 1 84 ? -2.953 -6.523 -9.492 1 92.56 84 VAL A C 1
ATOM 638 O O . VAL A 1 84 ? -2.979 -5.391 -9.008 1 92.56 84 VAL A O 1
ATOM 641 N N . ILE A 1 85 ? -1.846 -7.223 -9.766 1 92.94 85 ILE A N 1
ATOM 642 C CA . ILE A 1 85 ? -0.562 -6.562 -9.555 1 92.94 85 ILE A CA 1
ATOM 643 C C . ILE A 1 85 ? -0.316 -5.543 -10.664 1 92.94 85 ILE A C 1
ATOM 645 O O . ILE A 1 85 ? 0.073 -5.906 -11.773 1 92.94 85 ILE A O 1
ATOM 649 N N . SER A 1 86 ? -0.859 -4.387 -10.383 1 79.19 86 SER A N 1
ATOM 650 C CA . SER A 1 86 ? -0.976 -3.281 -11.328 1 79.19 86 SER A CA 1
ATOM 651 C C . SER A 1 86 ? 0.388 -2.877 -11.875 1 79.19 86 SER A C 1
ATOM 653 O O . SER A 1 86 ? 1.39 -2.92 -11.156 1 79.19 86 SER A O 1
ATOM 655 N N . GLU A 1 87 ? 0.271 -2.303 -13.094 1 78.38 87 GLU A N 1
ATOM 656 C CA . GLU A 1 87 ? 1.448 -1.72 -13.727 1 78.38 87 GLU A CA 1
ATOM 657 C C . GLU A 1 87 ? 1.87 -0.431 -13.031 1 78.38 87 GLU A C 1
ATOM 659 O O . GLU A 1 87 ? 2.99 0.048 -13.219 1 78.38 87 GLU A O 1
ATOM 664 N N . ARG A 1 88 ? 1.003 -0.091 -12.211 1 77.5 88 ARG A N 1
ATOM 665 C CA . ARG A 1 88 ? 1.259 1.195 -11.57 1 77.5 88 ARG A CA 1
ATOM 666 C C . ARG A 1 88 ? 2.102 1.023 -10.312 1 77.5 88 ARG A C 1
ATOM 668 O O . ARG A 1 88 ? 2.574 2.006 -9.734 1 77.5 88 ARG A O 1
ATOM 675 N N . LEU A 1 89 ? 2.217 -0.198 -9.938 1 88 89 LEU A N 1
ATOM 676 C CA . LEU A 1 89 ? 3.084 -0.431 -8.781 1 88 89 LEU A CA 1
ATOM 677 C C . LEU A 1 89 ? 4.547 -0.491 -9.211 1 88 89 LEU A C 1
ATOM 679 O O . LEU A 1 89 ? 4.93 -1.352 -10.008 1 88 89 LEU A O 1
ATOM 683 N N . GLU A 1 90 ? 5.289 0.424 -8.656 1 85.69 90 GLU A N 1
ATOM 684 C CA . GLU A 1 90 ? 6.699 0.484 -9.023 1 85.69 90 GLU A CA 1
ATOM 685 C C . GLU A 1 90 ? 7.484 -0.658 -8.383 1 85.69 90 GLU A C 1
ATOM 687 O O . GLU A 1 90 ? 7.121 -1.146 -7.312 1 85.69 90 GLU A O 1
ATOM 692 N N . GLY A 1 91 ? 8.492 -1.102 -9.148 1 86.31 91 GLY A N 1
ATOM 693 C CA . GLY A 1 91 ? 9.391 -2.107 -8.609 1 86.31 91 GLY A CA 1
ATOM 694 C C . GLY A 1 91 ? 8.961 -3.527 -8.922 1 86.31 91 GLY A C 1
ATOM 695 O O . GLY A 1 91 ? 9.609 -4.488 -8.508 1 86.31 91 GLY A O 1
ATOM 696 N N . LEU A 1 92 ? 7.859 -3.582 -9.703 1 92.94 92 LEU A N 1
ATOM 697 C CA . LEU A 1 92 ? 7.332 -4.93 -9.891 1 92.94 92 LEU A CA 1
ATOM 698 C C . LEU A 1 92 ? 7.297 -5.297 -11.375 1 92.94 92 LEU A C 1
ATOM 700 O O . LEU A 1 92 ? 6.629 -6.258 -11.766 1 92.94 92 LEU A O 1
ATOM 704 N N . ALA A 1 93 ? 7.988 -4.586 -12.18 1 92.19 93 ALA A N 1
ATOM 705 C CA . ALA A 1 93 ? 7.977 -4.855 -13.609 1 92.19 93 ALA A CA 1
ATOM 706 C C . ALA A 1 93 ? 8.492 -6.258 -13.914 1 92.19 93 ALA A C 1
ATOM 708 O O . ALA A 1 93 ? 7.895 -6.988 -14.711 1 92.19 93 ALA A O 1
ATOM 709 N N . GLN A 1 94 ? 9.602 -6.602 -13.266 1 94.69 94 GLN A N 1
ATOM 710 C CA . GLN A 1 94 ? 10.18 -7.922 -13.492 1 94.69 94 GLN A CA 1
ATOM 711 C C . GLN A 1 94 ? 9.242 -9.023 -13.008 1 94.69 94 GLN A C 1
ATOM 713 O O . GLN A 1 94 ? 9.109 -10.062 -13.664 1 94.69 94 GLN A O 1
ATOM 718 N N . VAL A 1 95 ? 8.664 -8.805 -11.938 1 96.81 95 VAL A N 1
ATOM 719 C CA . VAL A 1 95 ? 7.711 -9.773 -11.391 1 96.81 95 V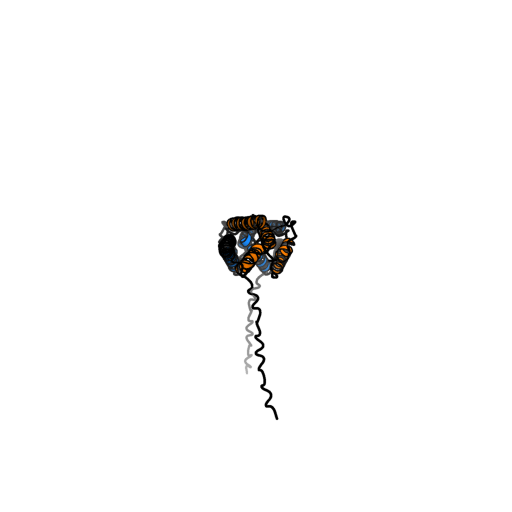AL A CA 1
ATOM 720 C C . VAL A 1 95 ? 6.57 -9.992 -12.383 1 96.81 95 VAL A C 1
ATOM 722 O O . VAL A 1 95 ? 6.191 -11.133 -12.664 1 96.81 95 VAL A O 1
ATOM 725 N N . ARG A 1 96 ? 6.055 -8.961 -12.875 1 96.38 96 ARG A N 1
ATOM 726 C CA . ARG A 1 96 ? 4.953 -9.055 -13.828 1 96.38 96 ARG A CA 1
ATOM 727 C C . ARG A 1 96 ? 5.359 -9.859 -15.055 1 96.38 96 ARG A C 1
ATOM 729 O O . ARG A 1 96 ? 4.605 -10.719 -15.523 1 96.38 96 ARG A O 1
ATOM 736 N N . GLN A 1 97 ? 6.527 -9.57 -15.523 1 96.38 97 GLN A N 1
ATOM 737 C CA . GLN A 1 97 ? 7.027 -10.289 -16.688 1 96.38 97 GLN A CA 1
ATOM 738 C C . GLN A 1 97 ? 7.188 -11.781 -16.391 1 96.38 97 GLN A C 1
ATOM 740 O O . GLN A 1 97 ? 6.824 -12.625 -17.219 1 96.38 97 GLN A O 1
ATOM 745 N N . GLU A 1 98 ? 7.73 -12.062 -15.273 1 97.62 98 GLU A N 1
ATOM 746 C CA . GLU A 1 98 ? 7.977 -13.453 -14.906 1 97.62 98 GLU A CA 1
ATOM 747 C C . GLU A 1 98 ? 6.668 -14.195 -14.648 1 97.62 98 GLU A C 1
ATOM 749 O O . GLU A 1 98 ? 6.539 -15.375 -14.984 1 97.62 98 GLU A O 1
ATOM 754 N N . VAL A 1 99 ? 5.734 -13.531 -14.055 1 98.12 99 VAL A N 1
ATOM 755 C CA . VAL A 1 99 ? 4.422 -14.133 -13.852 1 98.12 99 VAL A CA 1
ATOM 756 C C . VAL A 1 99 ? 3.773 -14.438 -15.203 1 98.12 99 VAL A C 1
ATOM 758 O O . VAL A 1 99 ? 3.217 -15.516 -15.398 1 98.12 99 VAL A O 1
ATOM 761 N N . SER A 1 100 ? 3.828 -13.461 -16.062 1 97.38 100 SER A N 1
ATOM 762 C CA . SER A 1 100 ? 3.281 -13.641 -17.406 1 97.38 100 SER A CA 1
ATOM 763 C C . SER A 1 100 ? 3.928 -14.828 -18.109 1 97.38 100 SER A C 1
ATOM 765 O O . SER A 1 100 ? 3.24 -15.625 -18.75 1 97.38 100 SER A O 1
ATOM 767 N N . SER A 1 101 ? 5.207 -14.922 -17.969 1 97.75 101 SER A N 1
ATOM 768 C CA . SER A 1 101 ? 5.941 -16.016 -18.594 1 97.75 101 SER A CA 1
ATOM 769 C C . SER A 1 101 ? 5.527 -17.359 -18 1 97.75 101 SER A C 1
ATOM 771 O O . SER A 1 101 ? 5.301 -18.328 -18.734 1 97.75 101 SER A O 1
ATOM 773 N N . LEU A 1 102 ? 5.48 -17.453 -16.719 1 98.25 102 LEU A N 1
ATOM 774 C CA . LEU A 1 102 ? 5.078 -18.688 -16.062 1 98.25 102 LEU A CA 1
ATOM 775 C C . LEU A 1 102 ? 3.66 -19.078 -16.469 1 98.25 102 LEU A C 1
ATOM 777 O O . LEU A 1 102 ? 3.406 -20.25 -16.812 1 98.25 102 LEU A O 1
ATOM 781 N N . ARG A 1 103 ? 2.773 -18.141 -16.422 1 97.25 103 ARG A N 1
ATOM 782 C CA . ARG A 1 103 ? 1.393 -18.375 -16.828 1 97.25 103 ARG A CA 1
ATOM 783 C C . ARG A 1 103 ? 1.328 -18.875 -18.266 1 97.25 103 ARG A C 1
ATOM 785 O O . ARG A 1 103 ? 0.62 -19.844 -18.562 1 97.25 103 ARG A O 1
ATOM 792 N N . GLY A 1 104 ? 2.029 -18.188 -19.172 1 96.81 104 GLY A N 1
ATOM 793 C CA . GLY A 1 104 ? 2.053 -18.609 -20.562 1 96.81 104 GLY A CA 1
ATOM 794 C C . GLY A 1 104 ? 2.574 -20.016 -20.766 1 96.81 104 GLY A C 1
ATOM 795 O O . GLY A 1 104 ? 2.014 -20.781 -21.531 1 96.81 104 GLY A O 1
ATOM 796 N N . TYR A 1 105 ? 3.637 -20.328 -20.078 1 97 105 TYR A N 1
ATOM 797 C CA . TYR A 1 105 ? 4.211 -21.672 -20.141 1 97 105 TYR A CA 1
ATOM 798 C C . TYR A 1 105 ? 3.189 -22.719 -19.734 1 97 105 TYR A C 1
ATOM 800 O O . TYR A 1 105 ? 3.039 -23.75 -20.406 1 97 105 TYR A O 1
ATOM 808 N N . LEU A 1 106 ? 2.512 -22.453 -18.641 1 96.25 106 LEU A N 1
ATOM 809 C CA . LEU A 1 106 ? 1.514 -23.391 -18.141 1 96.25 106 LEU A CA 1
ATOM 810 C C . LEU A 1 106 ? 0.329 -23.484 -19.094 1 96.25 106 LEU A C 1
ATOM 812 O O . LEU A 1 106 ? -0.217 -24.578 -19.297 1 96.25 106 LEU A O 1
ATOM 816 N N . GLU A 1 107 ? -0.023 -22.406 -19.609 1 94.38 107 GLU A N 1
ATOM 817 C CA . GLU A 1 107 ? -1.124 -22.406 -20.562 1 94.38 107 GLU A CA 1
ATOM 818 C C . GLU A 1 107 ? -0.78 -23.219 -21.797 1 94.38 107 GLU A C 1
ATOM 820 O O . GLU A 1 107 ? -1.611 -23.984 -22.297 1 94.38 107 GLU A O 1
ATOM 825 N N . ASP A 1 108 ? 0.436 -23.016 -22.297 1 93.81 108 ASP A N 1
ATOM 826 C CA . ASP A 1 108 ? 0.894 -23.781 -23.453 1 93.81 108 ASP A CA 1
ATOM 827 C C . ASP A 1 108 ? 0.89 -25.281 -23.156 1 93.81 108 ASP A C 1
ATOM 829 O O . ASP A 1 108 ? 0.454 -26.078 -23.984 1 93.81 108 ASP A O 1
ATOM 833 N N . TRP A 1 109 ? 1.398 -25.594 -22 1 93.69 109 TRP A N 1
ATOM 834 C CA . TRP A 1 109 ? 1.429 -26.984 -21.594 1 93.69 109 TRP A CA 1
ATOM 835 C C . TRP A 1 109 ? 0.019 -27.562 -21.516 1 93.69 109 TRP A C 1
ATOM 837 O O . TRP A 1 109 ? -0.245 -28.656 -22.031 1 93.69 109 TRP A O 1
ATOM 847 N N . ARG A 1 110 ? -0.832 -26.859 -20.844 1 93.25 110 ARG A N 1
ATOM 848 C CA . ARG A 1 110 ? -2.219 -27.297 -20.703 1 93.25 110 ARG A CA 1
ATOM 849 C C . ARG A 1 110 ? -2.859 -27.547 -22.062 1 93.25 110 ARG A C 1
ATOM 851 O O . ARG A 1 110 ? -3.547 -28.547 -22.25 1 93.25 110 ARG A O 1
ATOM 858 N N . SER A 1 111 ? -2.699 -26.625 -23 1 91.19 111 SER A N 1
ATOM 859 C CA . SER A 1 111 ? -3.303 -26.719 -24.328 1 91.19 111 SER A CA 1
ATOM 860 C C . SER A 1 111 ? -2.848 -27.969 -25.062 1 91.19 111 SER A C 1
ATOM 862 O O . SER A 1 111 ? -3.602 -28.547 -25.844 1 91.19 111 SER A O 1
ATOM 864 N N . GLY A 1 112 ? -1.676 -28.422 -24.797 1 89.38 112 GLY A N 1
ATOM 865 C CA . GLY A 1 112 ? -1.132 -29.578 -25.484 1 89.38 112 GLY A CA 1
ATOM 866 C C . GLY A 1 112 ? -1.46 -30.891 -24.781 1 89.38 112 GLY A C 1
ATOM 867 O O . GLY A 1 112 ? -1.377 -31.969 -25.391 1 89.38 112 GLY A O 1
ATOM 868 N N . HIS A 1 113 ? -1.908 -30.781 -23.531 1 89 113 HIS A N 1
ATOM 869 C CA . HIS A 1 113 ? -1.996 -32.031 -22.766 1 89 113 HIS A CA 1
ATOM 870 C C . HIS A 1 113 ? -3.393 -32.219 -22.172 1 89 113 HIS A C 1
ATOM 872 O O . HIS A 1 113 ? -3.736 -33.312 -21.719 1 89 113 HIS A O 1
ATOM 878 N N . CYS A 1 114 ? -4.016 -31.203 -21.953 1 87.06 114 CYS A N 1
ATOM 879 C CA . CYS A 1 114 ? -5.359 -31.281 -21.391 1 87.06 114 CYS A CA 1
ATOM 880 C C . CYS A 1 114 ? -6.422 -31.125 -22.469 1 87.06 114 CYS A C 1
ATOM 882 O O . CYS A 1 114 ? -6.246 -30.359 -23.406 1 87.06 114 CYS A O 1
ATOM 884 N N . ALA A 1 115 ? -7.355 -32.156 -22.469 1 76.31 115 ALA A N 1
ATOM 885 C CA . ALA A 1 115 ? -8.5 -32.125 -23.375 1 76.31 115 ALA A CA 1
ATOM 886 C C . ALA A 1 115 ? -9.57 -31.172 -22.875 1 76.31 115 ALA A C 1
ATOM 888 O O . ALA A 1 115 ? -9.672 -30.922 -21.672 1 76.31 115 ALA A O 1
ATOM 889 N N . GLY A 1 116 ? -10.062 -30.266 -23.703 1 63.38 116 GLY A N 1
ATOM 890 C CA . GLY A 1 116 ? -11.25 -29.516 -23.344 1 63.38 116 GLY A CA 1
ATOM 891 C C . GLY A 1 116 ? -11.125 -28.031 -23.625 1 63.38 116 GLY A C 1
ATOM 892 O O . GLY A 1 116 ? -10.039 -27.547 -23.953 1 63.38 116 GLY A O 1
ATOM 893 N N . PRO A 1 117 ? -12.266 -27.609 -23.734 1 57.34 117 PRO A N 1
ATOM 894 C CA . PRO A 1 117 ? -12.344 -26.203 -24.141 1 57.34 117 PRO A CA 1
ATOM 895 C C . PRO A 1 117 ? -11.586 -25.266 -23.203 1 57.34 117 PRO A C 1
ATOM 897 O O . PRO A 1 117 ? -11.422 -25.578 -22.016 1 57.34 117 PRO A O 1
ATOM 900 N N . PRO A 1 118 ? -10.898 -24.438 -23.859 1 54.94 118 PRO A N 1
ATOM 901 C CA . PRO A 1 118 ? -10.297 -23.406 -23.016 1 54.94 118 PRO A CA 1
ATOM 902 C C . PRO A 1 118 ? -11.25 -22.906 -21.922 1 54.94 118 PRO A C 1
ATOM 904 O O . PRO A 1 118 ? -12.445 -22.719 -22.188 1 54.94 118 PRO A O 1
ATOM 907 N N . ARG A 1 119 ? -11.156 -23.406 -20.766 1 53.84 119 ARG A N 1
ATOM 908 C CA . ARG A 1 119 ? -12.102 -23.047 -19.719 1 53.84 119 ARG A CA 1
ATOM 909 C C . ARG A 1 119 ? -12.484 -21.578 -19.812 1 53.84 119 ARG A C 1
ATOM 911 O O . ARG A 1 119 ? -11.625 -20.719 -20.031 1 53.84 119 ARG A O 1
ATOM 918 N N . THR A 1 120 ? -13.805 -21.406 -20.141 1 53.78 120 THR A N 1
ATOM 919 C CA . THR A 1 120 ? -14.43 -20.078 -20.047 1 53.78 120 THR A CA 1
ATOM 920 C C . THR A 1 120 ? -13.867 -19.297 -18.875 1 53.78 120 THR A C 1
ATOM 922 O O . THR A 1 120 ? -13.531 -19.875 -17.844 1 53.78 120 THR A O 1
ATOM 925 N N . LYS A 1 121 ? -13.414 -18.188 -19.172 1 59.5 121 LYS A N 1
ATOM 926 C CA . LYS A 1 121 ? -12.93 -17.266 -18.156 1 59.5 121 LYS A CA 1
ATOM 927 C C . LYS A 1 121 ? -13.766 -17.359 -16.875 1 59.5 121 LYS A C 1
ATOM 929 O O . LYS A 1 121 ? -14.891 -16.859 -16.828 1 59.5 121 LYS A O 1
ATOM 934 N N . GLN A 1 122 ? -13.617 -18.438 -16.062 1 72.44 122 GLN A N 1
ATOM 935 C CA . GLN A 1 122 ? -14.312 -18.516 -14.781 1 72.44 122 GLN A CA 1
ATOM 936 C C . GLN A 1 122 ? -13.891 -17.375 -13.859 1 72.44 122 GLN A C 1
ATOM 938 O O . GLN A 1 122 ? -12.742 -16.922 -13.914 1 72.44 122 GLN A O 1
ATOM 943 N N . ALA A 1 123 ? -14.844 -16.875 -13.211 1 74.19 123 ALA A N 1
ATOM 944 C CA . ALA A 1 123 ? -14.594 -15.812 -12.25 1 74.19 123 ALA A CA 1
ATOM 945 C C . ALA A 1 123 ? -13.633 -16.266 -11.156 1 74.19 123 ALA A C 1
ATOM 947 O O . ALA A 1 123 ? -13.672 -17.438 -10.734 1 74.19 123 ALA A O 1
ATOM 948 N N . PRO A 1 124 ? -12.773 -15.398 -10.945 1 77.75 124 PRO A N 1
ATOM 949 C CA . PRO A 1 124 ? -11.867 -15.766 -9.852 1 77.75 124 PRO A CA 1
ATOM 950 C C . PRO A 1 124 ? -12.609 -16.125 -8.562 1 77.75 124 PRO A C 1
ATOM 952 O O . PRO A 1 124 ? -13.734 -15.664 -8.352 1 77.75 124 PRO A O 1
ATOM 955 N N . GLN A 1 125 ? -12.133 -17 -7.855 1 84.31 125 GLN A N 1
ATOM 956 C CA . GLN A 1 125 ? -12.625 -17.391 -6.539 1 84.31 125 GLN A CA 1
ATOM 957 C C . GLN A 1 125 ? -11.578 -17.125 -5.461 1 84.31 125 GLN A C 1
ATOM 959 O O . GLN A 1 125 ? -10.469 -16.688 -5.766 1 84.31 125 GLN A O 1
ATOM 964 N N . GLY A 1 126 ? -12.016 -17.172 -4.234 1 91.81 126 GLY A N 1
ATOM 965 C CA . GLY A 1 126 ? -11.078 -17.094 -3.127 1 91.81 126 GLY A CA 1
ATOM 966 C C . GLY A 1 126 ? -10.562 -15.68 -2.879 1 91.81 126 GLY A C 1
ATOM 967 O O . GLY A 1 126 ? -11.32 -14.719 -2.969 1 91.81 126 GLY A O 1
ATOM 968 N N . ARG A 1 127 ? -9.312 -15.602 -2.562 1 95.12 127 ARG A N 1
ATOM 969 C CA . ARG A 1 127 ? -8.641 -14.352 -2.219 1 95.12 127 ARG A CA 1
ATOM 970 C C . ARG A 1 127 ? -8.719 -13.359 -3.371 1 95.12 127 ARG A C 1
ATOM 972 O O . ARG A 1 127 ? -9 -12.18 -3.16 1 95.12 127 ARG A O 1
ATOM 979 N N . LEU A 1 128 ? -8.5 -13.828 -4.512 1 94.69 128 LEU A N 1
ATOM 980 C CA . LEU A 1 128 ? -8.5 -12.977 -5.695 1 94.69 128 LEU A CA 1
ATOM 981 C C . LEU A 1 128 ? -9.859 -12.32 -5.895 1 94.69 128 LEU A C 1
ATOM 983 O O . LEU A 1 128 ? -9.938 -11.141 -6.23 1 94.69 128 LEU A O 1
ATOM 987 N N . ALA A 1 129 ? -10.867 -13.086 -5.703 1 93.81 129 ALA A N 1
ATOM 988 C CA . ALA A 1 129 ? -12.219 -12.555 -5.852 1 93.81 129 ALA A CA 1
ATOM 989 C C . ALA A 1 129 ? -12.484 -11.453 -4.832 1 93.81 129 ALA A C 1
ATOM 991 O O . ALA A 1 129 ? -13.078 -10.414 -5.16 1 93.81 129 ALA A O 1
ATOM 992 N N . ARG A 1 130 ? -12.094 -11.664 -3.623 1 95.31 130 ARG A N 1
ATOM 993 C CA . ARG A 1 130 ? -12.289 -10.68 -2.562 1 95.31 130 ARG A CA 1
ATOM 994 C C . ARG A 1 130 ? -11.492 -9.406 -2.848 1 95.31 130 ARG A C 1
ATOM 996 O O . ARG A 1 130 ? -12.008 -8.297 -2.684 1 95.31 130 ARG A O 1
ATOM 1003 N N . LEU A 1 131 ? -10.266 -9.562 -3.377 1 94.62 131 LEU A N 1
ATOM 1004 C CA . LEU A 1 131 ? -9.445 -8.414 -3.729 1 94.62 131 LEU A CA 1
ATOM 1005 C C . LEU A 1 131 ? -10.07 -7.625 -4.875 1 94.62 131 LEU A C 1
ATOM 1007 O O . LEU A 1 131 ? -10.062 -6.391 -4.863 1 94.62 131 LEU A O 1
ATOM 1011 N N . GLN A 1 132 ? -10.664 -8.297 -5.777 1 92 132 GLN A N 1
ATOM 1012 C CA . GLN A 1 132 ? -11.273 -7.645 -6.93 1 92 132 GLN A CA 1
ATOM 1013 C C . GLN A 1 132 ? -12.5 -6.832 -6.523 1 92 132 GLN A C 1
ATOM 1015 O O . GLN A 1 132 ? -12.945 -5.957 -7.266 1 92 132 GLN A O 1
ATOM 1020 N N . GLY A 1 133 ? -13.039 -7.141 -5.355 1 93.12 133 GLY A N 1
ATOM 1021 C CA . GLY A 1 133 ? -14.148 -6.367 -4.812 1 93.12 133 GLY A CA 1
ATOM 1022 C C . GLY A 1 133 ? -13.75 -4.953 -4.43 1 93.12 133 GLY A C 1
ATOM 1023 O O . GLY A 1 133 ? -14.617 -4.094 -4.223 1 93.12 133 GLY A O 1
ATOM 1024 N N . TYR A 1 134 ? -12.477 -4.672 -4.461 1 93.94 134 TYR A N 1
ATOM 1025 C CA . TYR A 1 134 ? -11.945 -3.367 -4.082 1 93.94 134 TYR A CA 1
ATOM 1026 C C . TYR A 1 134 ? -11.195 -2.725 -5.238 1 93.94 134 TYR A C 1
ATOM 1028 O O . TYR A 1 134 ? -10.188 -2.043 -5.031 1 93.94 134 TYR A O 1
ATOM 1036 N N . LYS A 1 135 ? -11.688 -2.871 -6.41 1 89.31 135 LYS A N 1
ATOM 1037 C CA . LYS A 1 135 ? -11 -2.412 -7.613 1 89.31 135 LYS A CA 1
ATOM 1038 C C . LYS A 1 135 ? -10.836 -0.894 -7.609 1 89.31 135 LYS A C 1
ATOM 1040 O O . LYS A 1 135 ? -10 -0.352 -8.328 1 89.31 135 LYS A O 1
ATOM 1045 N N . GLU A 1 136 ? -11.586 -0.142 -6.762 1 90.31 136 GLU A N 1
ATOM 1046 C CA . GLU A 1 136 ? -11.508 1.312 -6.664 1 90.31 136 GLU A CA 1
ATOM 1047 C C . GLU A 1 136 ? -10.219 1.747 -5.969 1 90.31 136 GLU A C 1
ATOM 1049 O O . GLU A 1 136 ? -9.844 2.922 -6.02 1 90.31 136 GLU A O 1
ATOM 1054 N N . TYR A 1 137 ? -9.539 0.785 -5.352 1 91.62 137 TYR A N 1
ATOM 1055 C CA . TYR A 1 137 ? -8.281 1.052 -4.656 1 91.62 137 TYR A CA 1
ATOM 1056 C C . TYR A 1 137 ? -7.156 0.183 -5.203 1 91.62 137 TYR A C 1
ATOM 1058 O O . TYR A 1 137 ? -6.57 -0.618 -4.473 1 91.62 137 TYR A O 1
ATOM 1066 N N . PRO A 1 138 ? -6.754 0.449 -6.418 1 92.12 138 PRO A N 1
ATOM 1067 C CA . PRO A 1 138 ? -5.883 -0.489 -7.133 1 92.12 138 PRO A CA 1
ATOM 1068 C C . PRO A 1 138 ? -4.496 -0.604 -6.5 1 92.12 138 PRO A C 1
ATOM 1070 O O . PRO A 1 138 ? -3.887 -1.676 -6.535 1 92.12 138 PRO A O 1
ATOM 1073 N N . GLN A 1 139 ? -4.02 0.464 -5.941 1 92.25 139 GLN A N 1
ATOM 1074 C CA . GLN A 1 139 ? -2.684 0.386 -5.363 1 92.25 139 GLN A CA 1
ATOM 1075 C C . GLN A 1 139 ? -2.672 -0.509 -4.125 1 92.25 139 GLN A C 1
ATOM 1077 O O . GLN A 1 139 ? -1.779 -1.345 -3.967 1 92.25 139 GLN A O 1
ATOM 1082 N N . THR A 1 140 ? -3.67 -0.365 -3.262 1 93.44 140 THR A N 1
ATOM 1083 C CA . THR A 1 140 ? -3.766 -1.202 -2.07 1 93.44 140 THR A CA 1
ATOM 1084 C C . THR A 1 140 ? -4.031 -2.656 -2.451 1 93.44 140 THR A C 1
ATOM 1086 O O . THR A 1 140 ? -3.424 -3.57 -1.893 1 93.44 140 THR A O 1
ATOM 1089 N N . VAL A 1 141 ? -4.879 -2.748 -3.4 1 94.62 141 VAL A N 1
ATOM 1090 C CA . VAL A 1 141 ? -5.211 -4.09 -3.873 1 94.62 141 VAL A CA 1
ATOM 1091 C C . VAL A 1 141 ? -3.965 -4.75 -4.461 1 94.62 141 VAL A C 1
ATOM 1093 O O . VAL A 1 141 ? -3.697 -5.926 -4.199 1 94.62 141 VAL A O 1
ATOM 1096 N N . GLY A 1 142 ? -3.252 -4.031 -5.234 1 94.88 142 GLY A N 1
ATOM 1097 C CA . GLY A 1 142 ? -2.027 -4.547 -5.828 1 94.88 142 GLY A CA 1
ATOM 1098 C C . GLY A 1 142 ? -1.008 -4.992 -4.797 1 94.88 142 GLY A C 1
ATOM 1099 O O . GLY A 1 142 ? -0.398 -6.055 -4.938 1 94.88 142 GLY A O 1
ATOM 1100 N N . LEU A 1 143 ? -0.868 -4.246 -3.795 1 94.75 143 LEU A N 1
ATOM 1101 C CA . LEU A 1 143 ? 0.084 -4.59 -2.744 1 94.75 143 LEU A CA 1
ATOM 1102 C C . LEU A 1 143 ? -0.335 -5.871 -2.029 1 94.75 143 LEU A C 1
ATOM 1104 O O . LEU A 1 143 ? 0.505 -6.719 -1.723 1 94.75 143 LEU A O 1
ATOM 1108 N N . GLU A 1 144 ? -1.615 -5.988 -1.752 1 95.56 144 GLU A N 1
ATOM 1109 C CA . GLU A 1 144 ? -2.09 -7.219 -1.132 1 95.56 144 GLU A CA 1
ATOM 1110 C C . GLU A 1 144 ? -2.014 -8.391 -2.107 1 95.56 144 GLU A C 1
ATOM 1112 O O . GLU A 1 144 ? -1.82 -9.539 -1.694 1 95.56 144 GLU A O 1
ATOM 1117 N N . GLY A 1 145 ? -2.15 -8.031 -3.379 1 96.12 145 GLY A N 1
ATOM 1118 C CA . GLY A 1 145 ? -1.959 -9.047 -4.402 1 96.12 145 GLY A CA 1
ATOM 1119 C C . GLY A 1 145 ? -0.569 -9.656 -4.387 1 96.12 145 GLY A C 1
ATOM 1120 O O . GLY A 1 145 ? -0.405 -10.844 -4.648 1 96.12 145 GLY A O 1
ATOM 1121 N N . VAL A 1 146 ? 0.407 -8.906 -4.098 1 96.94 146 VAL A N 1
ATOM 1122 C CA . VAL A 1 146 ? 1.785 -9.375 -4.016 1 96.94 146 VAL A CA 1
ATOM 1123 C C . VAL A 1 146 ? 1.901 -10.438 -2.926 1 96.94 146 VAL A C 1
ATOM 1125 O O . VAL A 1 146 ? 2.531 -11.484 -3.131 1 96.94 146 VAL A O 1
ATOM 1128 N N . VAL A 1 147 ? 1.285 -10.25 -1.811 1 96.69 147 VAL A N 1
ATOM 1129 C CA . VAL A 1 147 ? 1.282 -11.211 -0.71 1 96.69 147 VAL A CA 1
ATOM 1130 C C . VAL A 1 147 ? 0.569 -12.484 -1.143 1 96.69 147 VAL A C 1
ATOM 1132 O O . VAL A 1 147 ? 1.073 -13.594 -0.923 1 96.69 147 VAL A O 1
ATOM 1135 N N . GLY A 1 148 ? -0.575 -12.211 -1.729 1 96.69 148 GLY A N 1
ATOM 1136 C CA . GLY A 1 148 ? -1.353 -13.352 -2.182 1 96.69 148 GLY A CA 1
ATOM 1137 C C . GLY A 1 148 ? -0.617 -14.211 -3.191 1 96.69 148 GLY A C 1
ATOM 1138 O O . GLY A 1 148 ? -0.635 -15.438 -3.098 1 96.69 148 GLY A O 1
ATOM 1139 N N . LEU A 1 149 ? -0.029 -13.57 -4.168 1 97.38 149 LEU A N 1
ATOM 1140 C CA . LEU A 1 149 ? 0.724 -14.297 -5.188 1 97.38 149 LEU A CA 1
ATOM 1141 C C . LEU A 1 149 ? 1.854 -15.102 -4.555 1 97.38 149 LEU A C 1
ATOM 1143 O O . LEU A 1 149 ? 2.064 -16.266 -4.902 1 97.38 149 LEU A O 1
ATOM 1147 N N . LYS A 1 150 ? 2.586 -14.539 -3.658 1 98.12 150 LYS A N 1
ATOM 1148 C CA . LYS A 1 150 ? 3.672 -15.25 -2.986 1 98.12 150 LYS A CA 1
ATOM 1149 C C . LYS A 1 150 ? 3.156 -16.5 -2.273 1 98.12 150 LYS A C 1
ATOM 1151 O O . LYS A 1 150 ? 3.715 -17.578 -2.432 1 98.12 150 LYS A O 1
ATOM 1156 N N . ASP A 1 151 ? 2.086 -16.312 -1.492 1 97.56 151 ASP A N 1
ATOM 1157 C CA . ASP A 1 151 ? 1.5 -17.438 -0.773 1 97.56 151 ASP A CA 1
ATOM 1158 C C . ASP A 1 151 ? 1.096 -18.562 -1.736 1 97.56 151 ASP A C 1
ATOM 1160 O O . ASP A 1 151 ? 1.303 -19.734 -1.449 1 97.56 151 ASP A O 1
ATOM 1164 N N . TYR A 1 152 ? 0.532 -18.141 -2.811 1 97.62 152 TYR A N 1
ATOM 1165 C CA . TYR A 1 152 ? 0.061 -19.109 -3.801 1 97.62 152 TYR A CA 1
ATOM 1166 C C . TYR A 1 152 ? 1.224 -19.891 -4.391 1 97.62 152 TYR A C 1
ATOM 1168 O O . TYR A 1 152 ? 1.14 -21.109 -4.543 1 97.62 152 TYR A O 1
ATOM 1176 N N . LEU A 1 153 ? 2.244 -19.172 -4.699 1 98.5 153 LEU A N 1
ATOM 1177 C CA . LEU A 1 153 ? 3.418 -19.812 -5.293 1 98.5 153 LEU A CA 1
ATOM 1178 C C . LEU A 1 153 ? 4.102 -20.734 -4.293 1 98.5 153 LEU A C 1
ATOM 1180 O O . LEU A 1 153 ? 4.602 -21.797 -4.664 1 98.5 153 LEU A O 1
ATOM 1184 N N . VAL A 1 154 ? 4.129 -20.344 -3.029 1 98.5 154 VAL A N 1
ATOM 1185 C CA . VAL A 1 154 ? 4.707 -21.188 -1.987 1 98.5 154 VAL A CA 1
ATOM 1186 C C . VAL A 1 154 ? 3.916 -22.484 -1.884 1 98.5 154 VAL A C 1
ATOM 1188 O O . VAL A 1 154 ? 4.5 -23.562 -1.752 1 98.5 154 VAL A O 1
ATOM 1191 N N . GLN A 1 155 ? 2.604 -22.359 -1.951 1 97.62 155 GLN A N 1
ATOM 1192 C CA . GLN A 1 155 ? 1.773 -23.562 -1.921 1 97.62 155 GLN A CA 1
ATOM 1193 C C . GLN A 1 155 ? 1.985 -24.406 -3.172 1 97.62 155 GLN A C 1
ATOM 1195 O O . GLN A 1 155 ? 2.035 -25.641 -3.094 1 97.62 155 GLN A O 1
ATOM 1200 N N . LEU A 1 156 ? 2.086 -23.766 -4.328 1 98.12 156 LEU A N 1
ATOM 1201 C CA . LEU A 1 156 ? 2.35 -24.469 -5.57 1 98.12 156 LEU A CA 1
ATOM 1202 C C . LEU A 1 156 ? 3.623 -25.312 -5.461 1 98.12 156 LEU A C 1
ATOM 1204 O O . LEU A 1 156 ? 3.654 -26.469 -5.891 1 98.12 156 LEU A O 1
ATOM 1208 N N . LEU A 1 157 ? 4.645 -24.703 -4.852 1 98.56 157 LEU A N 1
ATOM 1209 C CA . LEU A 1 157 ? 5.938 -25.359 -4.703 1 98.56 157 LEU A CA 1
ATOM 1210 C C . LEU A 1 157 ? 5.812 -26.609 -3.842 1 98.56 157 LEU A C 1
ATOM 1212 O O . LEU A 1 157 ? 6.57 -27.578 -4.016 1 98.56 157 LEU A O 1
ATOM 1216 N N . LYS A 1 158 ? 4.84 -26.656 -2.969 1 97.5 158 LYS A N 1
ATOM 1217 C CA . LYS A 1 158 ? 4.609 -27.812 -2.107 1 97.5 158 LYS A CA 1
ATOM 1218 C C . LYS A 1 158 ? 3.76 -28.859 -2.816 1 97.5 158 LYS A C 1
ATOM 1220 O O . LYS A 1 158 ? 3.693 -30.016 -2.379 1 97.5 158 LYS A O 1
ATOM 1225 N N . HIS A 1 159 ? 3.074 -28.453 -3.947 1 96.38 159 HIS A N 1
ATOM 1226 C CA . HIS A 1 159 ? 2.121 -29.328 -4.609 1 96.38 159 HIS A CA 1
ATOM 1227 C C . HIS A 1 159 ? 2.371 -29.391 -6.113 1 96.38 159 HIS A C 1
ATOM 1229 O O . HIS A 1 159 ? 1.44 -29.234 -6.906 1 96.38 159 HIS A O 1
ATOM 1235 N N . LEU A 1 160 ? 3.561 -29.609 -6.469 1 96.88 160 LEU A N 1
ATOM 1236 C CA . LEU A 1 160 ? 3.93 -29.625 -7.883 1 96.88 160 LEU A CA 1
ATOM 1237 C C . LEU A 1 160 ? 3.303 -30.812 -8.594 1 96.88 160 LEU A C 1
ATOM 1239 O O . LEU A 1 160 ? 3.217 -30.828 -9.82 1 96.88 160 LEU A O 1
ATOM 1243 N N . ASP A 1 161 ? 2.861 -31.812 -7.801 1 92.69 161 ASP A N 1
ATOM 1244 C CA . ASP A 1 161 ? 2.229 -33 -8.375 1 92.69 161 ASP A CA 1
ATOM 1245 C C . ASP A 1 161 ? 0.912 -32.625 -9.062 1 92.69 161 ASP A C 1
ATOM 1247 O O . ASP A 1 161 ? 0.43 -33.375 -9.922 1 92.69 161 ASP A O 1
ATOM 1251 N N . LEU A 1 162 ? 0.39 -31.531 -8.727 1 94.12 162 LEU A N 1
ATOM 1252 C CA . LEU A 1 162 ? -0.879 -31.094 -9.305 1 94.12 162 LEU A CA 1
ATOM 1253 C C . LEU A 1 162 ? -0.712 -30.719 -10.773 1 94.12 162 LEU A C 1
ATOM 1255 O O . LEU A 1 162 ? -1.699 -30.578 -11.5 1 94.12 162 LEU A O 1
ATOM 1259 N N . LEU A 1 163 ? 0.469 -30.531 -11.25 1 95.44 163 LEU A N 1
ATOM 1260 C CA . LEU A 1 163 ? 0.75 -30.109 -12.617 1 95.44 163 LEU A CA 1
ATOM 1261 C C . LEU A 1 163 ? 0.329 -31.188 -13.609 1 95.44 163 LEU A C 1
ATOM 1263 O O . LEU A 1 163 ? 0.273 -30.938 -14.82 1 95.44 163 LEU A O 1
ATOM 1267 N N . GLY A 1 164 ? 0 -32.344 -13.086 1 90.75 164 GLY A N 1
ATOM 1268 C CA . GLY A 1 164 ? -0.481 -33.406 -13.945 1 90.75 164 GLY A CA 1
ATOM 1269 C C . GLY A 1 164 ? -1.989 -33.406 -14.102 1 90.75 164 GLY A C 1
ATOM 1270 O O . GLY A 1 164 ? -2.531 -34.188 -14.906 1 90.75 164 GLY A O 1
ATOM 1271 N N . ALA A 1 165 ? -2.584 -32.594 -13.344 1 91.38 165 ALA A N 1
ATOM 1272 C CA . ALA A 1 165 ? -4.043 -32.531 -13.375 1 91.38 165 ALA A CA 1
ATOM 1273 C C . ALA A 1 165 ? -4.535 -31.391 -14.273 1 91.38 165 ALA A C 1
ATOM 1275 O O . ALA A 1 165 ? -3.928 -30.328 -14.312 1 91.38 165 ALA A O 1
ATOM 1276 N N . CYS A 1 166 ? -5.598 -31.766 -15 1 89.31 166 CYS A N 1
ATOM 1277 C CA . CYS A 1 166 ? -6.176 -30.781 -15.906 1 89.31 166 CYS A CA 1
ATOM 1278 C C . CYS A 1 166 ? -7.398 -30.109 -15.281 1 89.31 166 CYS A C 1
ATOM 1280 O O . CYS A 1 166 ? -8.172 -30.766 -14.578 1 89.31 166 CYS A O 1
ATOM 1282 N N . MET B 1 1 ? -3.131 -95.188 15.773 1 26.48 1 MET B N 1
ATOM 1283 C CA . MET B 1 1 ? -3.738 -94.562 14.609 1 26.48 1 MET B CA 1
ATOM 1284 C C . MET B 1 1 ? -3.168 -93.188 14.391 1 26.48 1 MET B C 1
ATOM 1286 O O . MET B 1 1 ? -2.523 -92.625 15.281 1 26.48 1 MET B O 1
ATOM 1290 N N . ALA B 1 2 ? -4.035 -92.375 13.602 1 38.81 2 ALA B N 1
ATOM 1291 C CA . ALA B 1 2 ? -4.02 -91.312 12.594 1 38.81 2 ALA B CA 1
ATOM 1292 C C . ALA B 1 2 ? -3.764 -89.938 13.227 1 38.81 2 ALA B C 1
ATOM 1294 O O . ALA B 1 2 ? -4.562 -89.438 14.031 1 38.81 2 ALA B O 1
ATOM 1295 N N . ARG B 1 3 ? -2.523 -89.562 13.438 1 45.16 3 ARG B N 1
ATOM 1296 C CA . ARG B 1 3 ? -2.1 -88.312 13.977 1 45.16 3 ARG B CA 1
ATOM 1297 C C . ARG B 1 3 ? -2.611 -87.125 13.109 1 45.16 3 ARG B C 1
ATOM 1299 O O . ARG B 1 3 ? -2.338 -87.125 11.906 1 45.16 3 ARG B O 1
ATOM 1306 N N . PRO B 1 4 ? -3.949 -86.688 13.367 1 42.72 4 PRO B N 1
ATOM 1307 C CA . PRO B 1 4 ? -4.508 -85.625 12.531 1 42.72 4 PRO B CA 1
ATOM 1308 C C . PRO B 1 4 ? -3.559 -84.438 12.367 1 42.72 4 PRO B C 1
ATOM 1310 O O . PRO B 1 4 ? -2.982 -84 13.352 1 42.72 4 PRO B O 1
ATOM 1313 N N . HIS B 1 5 ? -2.814 -84.375 11.227 1 40.69 5 HIS B N 1
ATOM 1314 C CA . HIS B 1 5 ? -1.932 -83.312 10.734 1 40.69 5 HIS B CA 1
ATOM 1315 C C . HIS B 1 5 ? -2.656 -82 10.656 1 40.69 5 HIS B C 1
ATOM 1317 O O . HIS B 1 5 ? -3.721 -81.875 10.047 1 40.69 5 HIS B O 1
ATOM 1323 N N . LEU B 1 6 ? -2.648 -81.125 11.758 1 37.56 6 LEU B N 1
ATOM 1324 C CA . LEU B 1 6 ? -3.133 -79.75 11.859 1 37.56 6 LEU B CA 1
ATOM 1325 C C . LEU B 1 6 ? -2.637 -78.938 10.68 1 37.56 6 LEU B C 1
ATOM 1327 O O . LEU B 1 6 ? -1.433 -78.75 10.531 1 37.56 6 LEU B O 1
ATOM 1331 N N . ALA B 1 7 ? -3.186 -79.125 9.461 1 37.78 7 ALA B N 1
ATOM 1332 C CA . ALA B 1 7 ? -2.912 -78.312 8.289 1 37.78 7 ALA B CA 1
ATOM 1333 C C . ALA B 1 7 ? -3.111 -76.812 8.602 1 37.78 7 ALA B C 1
ATOM 1335 O O . ALA B 1 7 ? -4.227 -76.375 8.898 1 37.78 7 ALA B O 1
ATOM 1336 N N . LEU B 1 8 ? -2.123 -76.25 9.258 1 32.66 8 LEU B N 1
ATOM 1337 C CA . LEU B 1 8 ? -2.064 -74.812 9.422 1 32.66 8 LEU B CA 1
ATOM 1338 C C . LEU B 1 8 ? -2.336 -74.062 8.102 1 32.66 8 LEU B C 1
ATOM 1340 O O . LEU B 1 8 ? -1.574 -74.25 7.145 1 32.66 8 LEU B O 1
ATOM 1344 N N . LEU B 1 9 ? -3.645 -73.938 7.746 1 33.38 9 LEU B N 1
ATOM 1345 C CA . LEU B 1 9 ? -4.078 -73.125 6.637 1 33.38 9 LEU B CA 1
ATOM 1346 C C . LEU B 1 9 ? -3.445 -71.75 6.723 1 33.38 9 LEU B C 1
ATOM 1348 O O . LEU B 1 9 ? -3.748 -70.938 7.641 1 33.38 9 LEU B O 1
ATOM 1352 N N . LEU B 1 10 ? -2.162 -71.625 6.383 1 35.38 10 LEU B N 1
ATOM 1353 C CA . LEU B 1 10 ? -1.515 -70.312 6.16 1 35.38 10 LEU B CA 1
ATOM 1354 C C . LEU B 1 10 ? -2.318 -69.5 5.18 1 35.38 10 LEU B C 1
ATOM 1356 O O . LEU B 1 10 ? -2.41 -69.812 3.996 1 35.38 10 LEU B O 1
ATOM 1360 N N . LEU B 1 11 ? -3.441 -68.875 5.594 1 34.88 11 LEU B N 1
ATOM 1361 C CA . LEU B 1 11 ? -4.148 -67.812 4.848 1 34.88 11 LEU B CA 1
ATOM 1362 C C . LEU B 1 11 ? -3.184 -66.75 4.383 1 34.88 11 LEU B C 1
ATOM 1364 O O . LEU B 1 11 ? -2.625 -66 5.203 1 34.88 11 LEU B O 1
ATOM 1368 N N . CYS B 1 12 ? -2.455 -67 3.309 1 34.03 12 CYS B N 1
ATOM 1369 C CA . CYS B 1 12 ? -1.705 -66 2.553 1 34.03 12 CYS B CA 1
ATOM 1370 C C . CYS B 1 12 ? -2.555 -64.75 2.287 1 34.03 12 CYS B C 1
ATOM 1372 O O . CYS B 1 12 ? -3.523 -64.812 1.527 1 34.03 12 CYS B O 1
ATOM 1374 N N . LEU B 1 13 ? -2.83 -63.969 3.289 1 36.19 13 LEU B N 1
ATOM 1375 C CA . LEU B 1 13 ? -3.342 -62.625 3.051 1 36.19 13 LEU B CA 1
ATOM 1376 C C . LEU B 1 13 ? -2.559 -61.938 1.938 1 36.19 13 LEU B C 1
ATOM 1378 O O . LEU B 1 13 ? -1.383 -61.625 2.111 1 36.19 13 LEU B O 1
ATOM 1382 N N . LEU B 1 14 ? -2.697 -62.344 0.666 1 37.25 14 LEU B N 1
ATOM 1383 C CA . LEU B 1 14 ? -2.277 -61.562 -0.482 1 37.25 14 LEU B CA 1
ATOM 1384 C C . LEU B 1 14 ? -2.795 -60.125 -0.372 1 37.25 14 LEU B C 1
ATOM 1386 O O . LEU B 1 14 ? -3.982 -59.875 -0.578 1 37.25 14 LEU B O 1
ATOM 1390 N N . GLY B 1 15 ? -2.375 -59.406 0.642 1 36.78 15 GLY B N 1
ATOM 1391 C CA . GLY B 1 15 ? -2.611 -57.969 0.594 1 36.78 15 GLY B CA 1
ATOM 1392 C C . GLY B 1 15 ? -2.326 -57.344 -0.767 1 36.78 15 GLY B C 1
ATOM 1393 O O . GLY B 1 15 ? -1.22 -57.469 -1.291 1 36.78 15 GLY B O 1
ATOM 1394 N N . GLY B 1 16 ? -3.258 -57.406 -1.747 1 35.28 16 GLY B N 1
ATOM 1395 C CA . GLY B 1 16 ? -3.221 -56.625 -2.969 1 35.28 16 GLY B CA 1
ATOM 1396 C C . GLY B 1 16 ? -2.641 -55.25 -2.77 1 35.28 16 GLY B C 1
ATOM 1397 O O . GLY B 1 16 ? -3.281 -54.375 -2.168 1 35.28 16 GLY B O 1
ATOM 1398 N N . PHE B 1 17 ? -1.372 -55.156 -2.459 1 38.19 17 PHE B N 1
ATOM 1399 C CA . PHE B 1 17 ? -0.764 -53.844 -2.66 1 38.19 17 PHE B CA 1
ATOM 1400 C C . PHE B 1 17 ? -1.136 -53.281 -4.027 1 38.19 17 PHE B C 1
ATOM 1402 O O . PHE B 1 17 ? -0.733 -53.812 -5.059 1 38.19 17 PHE B O 1
ATOM 1409 N N . SER B 1 18 ? -2.336 -52.812 -4.207 1 35.97 18 SER B N 1
ATOM 1410 C CA . SER B 1 18 ? -2.574 -51.938 -5.355 1 35.97 18 SER B CA 1
ATOM 1411 C C . SER B 1 18 ? -1.356 -51.094 -5.652 1 35.97 18 SER B C 1
ATOM 1413 O O . SER B 1 18 ? -0.968 -50.25 -4.836 1 35.97 18 SER B O 1
ATOM 1415 N N . SER B 1 19 ? -0.328 -51.625 -6.234 1 35.5 19 SER B N 1
ATOM 1416 C CA . SER B 1 19 ? 0.742 -50.844 -6.84 1 35.5 19 SER B CA 1
ATOM 1417 C C . SER B 1 19 ? 0.194 -49.594 -7.516 1 35.5 19 SER B C 1
ATOM 1419 O O . SER B 1 19 ? -0.54 -49.656 -8.5 1 35.5 19 SER B O 1
ATOM 1421 N N . ALA B 1 20 ? -0.332 -48.656 -6.84 1 43.12 20 ALA B N 1
ATOM 1422 C CA . ALA B 1 20 ? -0.406 -47.344 -7.504 1 43.12 20 ALA B CA 1
ATOM 1423 C C . ALA B 1 20 ? 0.753 -47.156 -8.484 1 43.12 20 ALA B C 1
ATOM 1425 O O . ALA B 1 20 ? 1.909 -47.031 -8.07 1 43.12 20 ALA B O 1
ATOM 1426 N N . ARG B 1 21 ? 0.744 -47.875 -9.625 1 41.5 21 ARG B N 1
ATOM 1427 C CA . ARG B 1 21 ? 1.628 -47.625 -10.75 1 41.5 21 ARG B CA 1
ATOM 1428 C C . ARG B 1 21 ? 2.012 -46.156 -10.82 1 41.5 21 ARG B C 1
ATOM 1430 O O . ARG B 1 21 ? 1.15 -45.281 -10.992 1 41.5 21 ARG B O 1
ATOM 1437 N N . ALA B 1 22 ? 2.881 -45.656 -9.969 1 44.44 22 ALA B N 1
ATOM 1438 C CA . ALA B 1 22 ? 3.561 -44.438 -10.344 1 44.44 22 ALA B CA 1
ATOM 1439 C C . ALA B 1 22 ? 3.893 -44.406 -11.836 1 44.44 22 ALA B C 1
ATOM 1441 O O . ALA B 1 22 ? 4.723 -45.188 -12.297 1 44.44 22 ALA B O 1
ATOM 1442 N N . TYR B 1 23 ? 3.014 -44.5 -12.773 1 43.88 23 TYR B N 1
ATOM 1443 C CA . TYR B 1 23 ? 3.404 -44.281 -14.164 1 43.88 23 TYR B CA 1
ATOM 1444 C C . TYR B 1 23 ? 4.613 -43.344 -14.258 1 43.88 23 TYR B C 1
ATOM 1446 O O . TYR B 1 23 ? 4.715 -42.375 -13.516 1 43.88 23 TYR B O 1
ATOM 1454 N N . PRO B 1 24 ? 5.77 -43.719 -14.555 1 49.34 24 PRO B N 1
ATOM 1455 C CA . PRO B 1 24 ? 6.941 -42.875 -14.734 1 49.34 24 PRO B CA 1
ATOM 1456 C C . PRO B 1 24 ? 6.594 -41.5 -15.336 1 49.34 24 PRO B C 1
ATOM 1458 O O . PRO B 1 24 ? 5.824 -41.438 -16.297 1 49.34 24 PRO B O 1
ATOM 1461 N N . ALA B 1 25 ? 6.473 -40.438 -14.523 1 61.53 25 ALA B N 1
ATOM 1462 C CA . ALA B 1 25 ? 6.289 -39.125 -15.102 1 61.53 25 ALA B CA 1
ATOM 1463 C C . ALA B 1 25 ? 7.066 -38.969 -16.406 1 61.53 25 ALA B C 1
ATOM 1465 O O . ALA B 1 25 ? 8.234 -39.375 -16.484 1 61.53 25 ALA B O 1
ATOM 1466 N N . SER B 1 26 ? 6.504 -38.938 -17.688 1 75.81 26 SER B N 1
ATOM 1467 C CA . SER B 1 26 ? 7.168 -38.719 -18.969 1 75.81 26 SER B CA 1
ATOM 1468 C C . SER B 1 26 ? 8.25 -37.656 -18.844 1 75.81 26 SER B C 1
ATOM 1470 O O . SER B 1 26 ? 8.242 -36.844 -17.891 1 75.81 26 SER B O 1
ATOM 1472 N N . ARG B 1 27 ? 9.461 -37.875 -19.422 1 83.69 27 ARG B N 1
ATOM 1473 C CA . ARG B 1 27 ? 10.531 -36.875 -19.5 1 83.69 27 ARG B CA 1
ATOM 1474 C C . ARG B 1 27 ? 9.969 -35.469 -19.641 1 83.69 27 ARG B C 1
ATOM 1476 O O . ARG B 1 27 ? 10.492 -34.531 -19.047 1 83.69 27 ARG B O 1
ATOM 1483 N N . GLU B 1 28 ? 8.812 -35.438 -20.297 1 86.25 28 GLU B N 1
ATOM 1484 C CA . GLU B 1 28 ? 8.188 -34.125 -20.5 1 86.25 28 GLU B CA 1
ATOM 1485 C C . GLU B 1 28 ? 7.586 -33.594 -19.203 1 86.25 28 GLU B C 1
ATOM 1487 O O . GLU B 1 28 ? 7.695 -32.406 -18.906 1 86.25 28 GLU B O 1
ATOM 1492 N N . SER B 1 29 ? 7.109 -34.5 -18.391 1 87.44 29 SER B N 1
ATOM 1493 C CA . SER B 1 29 ? 6.512 -34.094 -17.125 1 87.44 29 SER B CA 1
ATOM 1494 C C . SER B 1 29 ? 7.578 -33.656 -16.125 1 87.44 29 SER B C 1
ATOM 1496 O O . SER B 1 29 ? 7.355 -32.75 -15.312 1 87.44 29 SER B O 1
ATOM 1498 N N . VAL B 1 30 ? 8.656 -34.281 -16.156 1 91.19 30 VAL B N 1
ATOM 1499 C CA . VAL B 1 30 ? 9.758 -33.938 -15.266 1 91.19 30 VAL B CA 1
ATOM 1500 C C . VAL B 1 30 ? 10.289 -32.562 -15.617 1 91.19 30 VAL B C 1
ATOM 1502 O O . VAL B 1 30 ? 10.578 -31.75 -1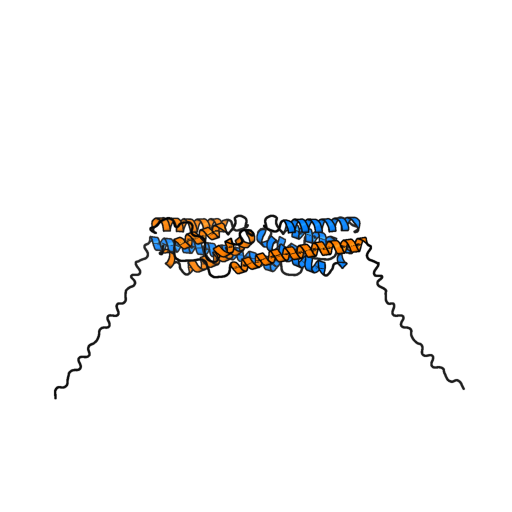4.727 1 91.19 30 VAL B O 1
ATOM 1505 N N . THR B 1 31 ? 10.406 -32.281 -16.938 1 92.88 31 THR B N 1
ATOM 1506 C CA . THR B 1 31 ? 10.883 -31 -17.406 1 92.88 31 THR B CA 1
ATOM 1507 C C . THR B 1 31 ? 9.906 -29.891 -17.031 1 92.88 31 THR B C 1
ATOM 1509 O O . THR B 1 31 ? 10.32 -28.797 -16.609 1 92.88 31 THR B O 1
ATOM 1512 N N . LEU B 1 32 ? 8.617 -30.172 -17.094 1 94.94 32 LEU B N 1
ATOM 1513 C CA . LEU B 1 32 ? 7.602 -29.219 -16.688 1 94.94 32 LEU B CA 1
ATOM 1514 C C . LEU B 1 32 ? 7.758 -28.844 -15.219 1 94.94 32 LEU B C 1
ATOM 1516 O O . LEU B 1 32 ? 7.801 -27.672 -14.867 1 94.94 32 LEU B O 1
ATOM 1520 N N . ARG B 1 33 ? 7.863 -29.891 -14.406 1 95.94 33 ARG B N 1
ATOM 1521 C CA . ARG B 1 33 ? 7.961 -29.672 -12.961 1 95.94 33 ARG B CA 1
ATOM 1522 C C . ARG B 1 33 ? 9.219 -28.875 -12.617 1 95.94 33 ARG B C 1
ATOM 1524 O O . ARG B 1 33 ? 9.18 -27.969 -11.789 1 95.94 33 ARG B O 1
ATOM 1531 N N . ALA B 1 34 ? 10.297 -29.203 -13.258 1 96.62 34 ALA B N 1
ATOM 1532 C CA . ALA B 1 34 ? 11.555 -28.516 -12.992 1 96.62 34 ALA B CA 1
ATOM 1533 C C . ALA B 1 34 ? 11.469 -27.047 -13.391 1 96.62 34 ALA B C 1
ATOM 1535 O O . ALA B 1 34 ? 11.93 -26.172 -12.648 1 96.62 34 ALA B O 1
ATOM 1536 N N . ASN B 1 35 ? 10.906 -26.797 -14.555 1 96.88 35 ASN B N 1
ATOM 1537 C CA . ASN B 1 35 ? 10.773 -25.422 -15.031 1 96.88 35 ASN B CA 1
ATOM 1538 C C . ASN B 1 35 ? 9.844 -24.609 -14.141 1 96.88 35 ASN B C 1
ATOM 1540 O O . ASN B 1 35 ? 10.172 -23.484 -13.773 1 96.88 35 ASN B O 1
ATOM 1544 N N . VAL B 1 36 ? 8.75 -25.203 -13.766 1 98.25 36 VAL B N 1
ATOM 1545 C CA . VAL B 1 36 ? 7.789 -24.516 -12.914 1 98.25 36 VAL B CA 1
ATOM 1546 C C . VAL B 1 36 ? 8.398 -24.266 -11.539 1 98.25 36 VAL B C 1
ATOM 1548 O O . VAL B 1 36 ? 8.25 -23.172 -10.977 1 98.25 36 VAL B O 1
ATOM 1551 N N . LYS B 1 37 ? 9.031 -25.234 -11.016 1 98.38 37 LYS B N 1
ATOM 1552 C CA . LYS B 1 37 ? 9.695 -25.062 -9.727 1 98.38 37 LYS B CA 1
ATOM 1553 C C . LYS B 1 37 ? 10.688 -23.906 -9.766 1 98.38 37 LYS B C 1
ATOM 1555 O O . LYS B 1 37 ? 10.664 -23.047 -8.891 1 98.38 37 LYS B O 1
ATOM 1560 N N . MET B 1 38 ? 11.539 -23.891 -10.781 1 98.31 38 MET B N 1
ATOM 1561 C CA . MET B 1 38 ? 12.57 -22.859 -10.891 1 98.31 38 MET B CA 1
ATOM 1562 C C . MET B 1 38 ? 11.945 -21.469 -11.008 1 98.31 38 MET B C 1
ATOM 1564 O O . MET B 1 38 ? 12.359 -20.547 -1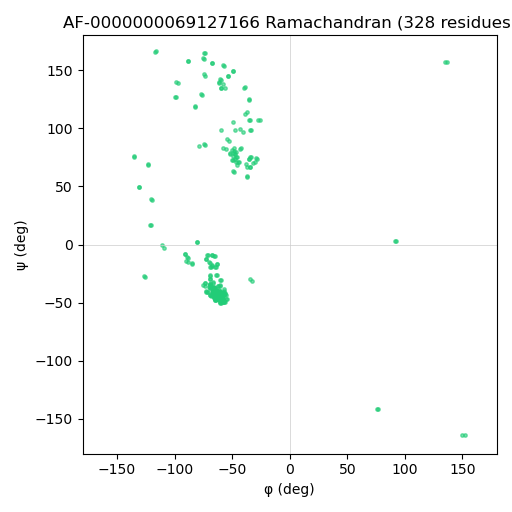0.312 1 98.31 38 MET B O 1
ATOM 1568 N N . ASN B 1 39 ? 10.953 -21.344 -11.859 1 98.5 39 ASN B N 1
ATOM 1569 C CA . ASN B 1 39 ? 10.297 -20.062 -12.055 1 98.5 39 ASN B CA 1
ATOM 1570 C C . ASN B 1 39 ? 9.562 -19.609 -10.797 1 98.5 39 ASN B C 1
ATOM 1572 O O . ASN B 1 39 ? 9.664 -18.438 -10.406 1 98.5 39 ASN B O 1
ATOM 1576 N N . ALA B 1 40 ? 8.844 -20.531 -10.156 1 98.69 40 ALA B N 1
ATOM 1577 C CA . ALA B 1 40 ? 8.109 -20.203 -8.938 1 98.69 40 ALA B CA 1
ATOM 1578 C C . ALA B 1 40 ? 9.07 -19.797 -7.812 1 98.69 40 ALA B C 1
ATOM 1580 O O . ALA B 1 40 ? 8.812 -18.844 -7.078 1 98.69 40 ALA B O 1
ATOM 1581 N N . GLU B 1 41 ? 10.172 -20.516 -7.707 1 98.69 41 GLU B N 1
ATOM 1582 C CA . GLU B 1 41 ? 11.164 -20.188 -6.684 1 98.69 41 GLU B CA 1
ATOM 1583 C C . GLU B 1 41 ? 11.742 -18.797 -6.91 1 98.69 41 GLU B C 1
ATOM 1585 O O . GLU B 1 41 ? 11.914 -18.031 -5.961 1 98.69 41 GLU B O 1
ATOM 1590 N N . GLN B 1 42 ? 12.039 -18.5 -8.148 1 98.31 42 GLN B N 1
ATOM 1591 C CA . GLN B 1 42 ? 12.586 -17.188 -8.469 1 98.31 42 GLN B CA 1
ATOM 1592 C C . GLN B 1 42 ? 11.578 -16.094 -8.148 1 98.31 42 GLN B C 1
ATOM 1594 O O . GLN B 1 42 ? 11.945 -15.047 -7.586 1 98.31 42 GLN B O 1
ATOM 1599 N N . LEU B 1 43 ? 10.367 -16.297 -8.477 1 98.69 43 LEU B N 1
ATOM 1600 C CA . LEU B 1 43 ? 9.32 -15.336 -8.188 1 98.69 43 LEU B CA 1
ATOM 1601 C C . LEU B 1 43 ? 9.156 -15.141 -6.688 1 98.69 43 LEU B C 1
ATOM 1603 O O . LEU B 1 43 ? 9.023 -14.008 -6.215 1 98.69 43 LEU B O 1
ATOM 1607 N N . VAL B 1 44 ? 9.172 -16.266 -5.945 1 98.75 44 VAL B N 1
ATOM 1608 C CA . VAL B 1 44 ? 9.016 -16.172 -4.496 1 98.75 44 VAL B CA 1
ATOM 1609 C C . VAL B 1 44 ? 10.148 -15.336 -3.908 1 98.75 44 VAL B C 1
ATOM 1611 O O . VAL B 1 44 ? 9.922 -14.492 -3.035 1 98.75 44 VAL B O 1
ATOM 1614 N N . VAL B 1 45 ? 11.352 -15.516 -4.402 1 98.31 45 VAL B N 1
ATOM 1615 C CA . VAL B 1 45 ? 12.5 -14.758 -3.91 1 98.31 45 VAL B CA 1
ATOM 1616 C C . VAL B 1 45 ? 12.305 -13.273 -4.207 1 98.31 45 VAL B C 1
ATOM 1618 O O . VAL B 1 45 ? 12.516 -12.43 -3.334 1 98.31 45 VAL B O 1
ATOM 1621 N N . ARG B 1 46 ? 11.859 -12.938 -5.375 1 97.56 46 ARG B N 1
ATOM 1622 C CA . ARG B 1 46 ? 11.656 -11.547 -5.766 1 97.56 46 ARG B CA 1
ATOM 1623 C C . ARG B 1 46 ? 10.531 -10.906 -4.961 1 97.56 46 ARG B C 1
ATOM 1625 O O . ARG B 1 46 ? 10.633 -9.758 -4.531 1 97.56 46 ARG B O 1
ATOM 1632 N N . LEU B 1 47 ? 9.508 -11.625 -4.758 1 98.12 47 LEU B N 1
ATOM 1633 C CA . LEU B 1 47 ? 8.375 -11.117 -3.996 1 98.12 47 LEU B CA 1
ATOM 1634 C C . LEU B 1 47 ? 8.758 -10.914 -2.533 1 98.12 47 LEU B C 1
ATOM 1636 O O . LEU B 1 47 ? 8.344 -9.93 -1.913 1 98.12 47 LEU B O 1
ATOM 1640 N N . ASP B 1 48 ? 9.555 -11.82 -2.059 1 97.94 48 ASP B N 1
ATOM 1641 C CA . ASP B 1 48 ? 10.039 -11.68 -0.689 1 97.94 48 ASP B CA 1
ATOM 1642 C C . ASP B 1 48 ? 10.867 -10.406 -0.527 1 97.94 48 ASP B C 1
ATOM 1644 O O . ASP B 1 48 ? 10.742 -9.703 0.479 1 97.94 48 ASP B O 1
ATOM 1648 N N . GLN B 1 49 ? 11.664 -10.195 -1.497 1 96.88 49 GLN B N 1
ATOM 1649 C CA . GLN B 1 49 ? 12.492 -9 -1.445 1 96.88 49 GLN B CA 1
ATOM 1650 C C . GLN B 1 49 ? 11.641 -7.738 -1.465 1 96.88 49 GLN B C 1
ATOM 1652 O O . GLN B 1 49 ? 11.898 -6.793 -0.715 1 96.88 49 GLN B O 1
ATOM 1657 N N . TYR B 1 50 ? 10.688 -7.715 -2.324 1 96.31 50 TYR B N 1
ATOM 1658 C CA . TYR B 1 50 ? 9.781 -6.574 -2.4 1 96.31 50 TYR B CA 1
ATOM 1659 C C . TYR B 1 50 ? 9.047 -6.367 -1.079 1 96.31 50 TYR B C 1
ATOM 1661 O O . TYR B 1 50 ? 8.922 -5.238 -0.602 1 96.31 50 TYR B O 1
ATOM 1669 N N . LEU B 1 51 ? 8.586 -7.395 -0.511 1 97.31 51 LEU B N 1
ATOM 1670 C CA . LEU B 1 51 ? 7.82 -7.32 0.727 1 97.31 51 LEU B CA 1
ATOM 1671 C C . LEU B 1 51 ? 8.711 -6.906 1.895 1 97.31 51 LEU B C 1
ATOM 1673 O O . LEU B 1 51 ? 8.25 -6.223 2.816 1 97.31 51 LEU B O 1
ATOM 1677 N N . LYS B 1 52 ? 9.93 -7.332 1.832 1 97.56 52 LYS B N 1
ATOM 1678 C CA . LYS B 1 52 ? 10.875 -6.895 2.854 1 97.56 52 LYS B CA 1
ATOM 1679 C C . LYS B 1 52 ? 11.086 -5.383 2.797 1 97.56 52 LYS B C 1
ATOM 1681 O O . LYS B 1 52 ? 11.148 -4.719 3.834 1 97.56 52 LYS B O 1
ATOM 1686 N N . VAL B 1 53 ? 11.156 -4.859 1.625 1 96.44 53 VAL B N 1
ATOM 1687 C CA . VAL B 1 53 ? 11.297 -3.414 1.463 1 96.44 53 VAL B CA 1
ATOM 1688 C C . VAL B 1 53 ? 10.047 -2.707 1.973 1 96.44 53 VAL B C 1
ATOM 1690 O O . VAL B 1 53 ? 10.141 -1.694 2.67 1 96.44 53 VAL B O 1
ATOM 1693 N N . ARG B 1 54 ? 8.906 -3.238 1.621 1 95.62 54 ARG B N 1
ATOM 1694 C CA . ARG B 1 54 ? 7.648 -2.668 2.09 1 95.62 54 ARG B CA 1
ATOM 1695 C C . ARG B 1 54 ? 7.605 -2.617 3.613 1 95.62 54 ARG B C 1
ATOM 1697 O O . ARG B 1 54 ? 7.18 -1.618 4.195 1 95.62 54 ARG B O 1
ATOM 1704 N N . GLU B 1 55 ? 8.055 -3.682 4.18 1 96.81 55 GLU B N 1
ATOM 1705 C CA . GLU B 1 55 ? 8.086 -3.73 5.641 1 96.81 55 GLU B CA 1
ATOM 1706 C C . GLU B 1 55 ? 9.062 -2.705 6.207 1 96.81 55 GLU B C 1
ATOM 1708 O O . GLU B 1 55 ? 8.781 -2.074 7.227 1 96.81 55 GLU B O 1
ATOM 1713 N N . ALA B 1 56 ? 10.172 -2.557 5.59 1 96.94 56 ALA B N 1
ATOM 1714 C CA . ALA B 1 56 ? 11.156 -1.569 6.023 1 96.94 56 ALA B CA 1
ATOM 1715 C C . ALA B 1 56 ? 10.586 -0.155 5.949 1 96.94 56 ALA B C 1
ATOM 1717 O O . ALA B 1 56 ? 10.812 0.66 6.848 1 96.94 56 ALA B O 1
ATOM 1718 N N . ILE B 1 57 ? 9.844 0.099 4.934 1 96.44 57 ILE B N 1
ATOM 1719 C CA . ILE B 1 57 ? 9.219 1.408 4.773 1 96.44 57 ILE B CA 1
ATOM 1720 C C . ILE B 1 57 ? 8.203 1.639 5.891 1 96.44 57 ILE B C 1
ATOM 1722 O O . ILE B 1 57 ? 8.18 2.709 6.504 1 96.44 57 ILE B O 1
ATOM 1726 N N . ARG B 1 58 ? 7.414 0.654 6.16 1 95.75 58 ARG B N 1
ATOM 1727 C CA . ARG B 1 58 ? 6.426 0.75 7.23 1 95.75 58 ARG B CA 1
ATOM 1728 C C . ARG B 1 58 ? 7.094 1.041 8.57 1 95.75 58 ARG B C 1
ATOM 1730 O O . ARG B 1 58 ? 6.641 1.907 9.32 1 95.75 58 ARG B O 1
ATOM 1737 N N . LEU B 1 59 ? 8.156 0.382 8.797 1 94.81 59 LEU B N 1
ATOM 1738 C CA . LEU B 1 59 ? 8.883 0.556 10.047 1 94.81 59 LEU B CA 1
ATOM 1739 C C . LEU B 1 59 ? 9.531 1.934 10.117 1 94.81 59 LEU B C 1
ATOM 1741 O O . LEU B 1 59 ? 9.594 2.549 11.18 1 94.81 59 LEU B O 1
ATOM 1745 N N . SER B 1 60 ? 9.945 2.389 9 1 91.69 60 SER B N 1
ATOM 1746 C CA . SER B 1 60 ? 10.578 3.699 8.945 1 91.69 60 SER B CA 1
ATOM 1747 C C . SER B 1 60 ? 9.57 4.816 9.211 1 91.69 60 SER B C 1
ATOM 1749 O O . SER B 1 60 ? 9.945 5.906 9.641 1 91.69 60 SER B O 1
ATOM 1751 N N . ALA B 1 61 ? 8.336 4.516 8.891 1 91.94 61 ALA B N 1
ATOM 1752 C CA . ALA B 1 61 ? 7.277 5.508 9.047 1 91.94 61 ALA B CA 1
ATOM 1753 C C . ALA B 1 61 ? 6.809 5.59 10.5 1 91.94 61 ALA B C 1
ATOM 1755 O O . ALA B 1 61 ? 5.938 6.398 10.828 1 91.94 61 ALA B O 1
ATOM 1756 N N . SER B 1 62 ? 7.453 4.805 11.375 1 89 62 SER B N 1
ATOM 1757 C CA . SER B 1 62 ? 7.098 4.812 12.789 1 89 62 SER B CA 1
ATOM 1758 C C . SER B 1 62 ? 7.617 6.062 13.484 1 89 62 SER B C 1
ATOM 1760 O O . SER B 1 62 ? 8.492 6.75 12.953 1 89 62 SER B O 1
ATOM 1762 N N . PRO B 1 63 ? 7.055 6.414 14.664 1 85.62 63 PRO B N 1
ATOM 1763 C CA . PRO B 1 63 ? 7.559 7.562 15.422 1 85.62 63 PRO B CA 1
ATOM 1764 C C . PRO B 1 63 ? 9.078 7.531 15.586 1 85.62 63 PRO B C 1
ATOM 1766 O O . PRO B 1 63 ? 9.695 6.469 15.492 1 85.62 63 PRO B O 1
ATOM 1769 N N . PRO B 1 64 ? 9.648 8.789 15.648 1 89.12 64 PRO B N 1
ATOM 1770 C CA . PRO B 1 64 ? 9.031 10.047 16.078 1 89.12 64 PRO B CA 1
ATOM 1771 C C . PRO B 1 64 ? 8.336 10.781 14.945 1 89.12 64 PRO B C 1
ATOM 1773 O O . PRO B 1 64 ? 8.672 10.586 13.781 1 89.12 64 PRO B O 1
ATOM 1776 N N . LEU B 1 65 ? 7.41 11.633 15.398 1 90.88 65 LEU B N 1
ATOM 1777 C CA . LEU B 1 65 ? 6.637 12.445 14.469 1 90.88 65 LEU B CA 1
ATOM 1778 C C . LEU B 1 65 ? 7.492 13.578 13.898 1 90.88 65 LEU B C 1
ATOM 1780 O O . LEU B 1 65 ? 8.57 13.867 14.422 1 90.88 65 LEU B O 1
ATOM 1784 N N . ASP B 1 66 ? 7.012 14.148 12.875 1 94.62 66 ASP B N 1
ATOM 1785 C CA . ASP B 1 66 ? 7.664 15.305 12.266 1 94.62 66 ASP B CA 1
ATOM 1786 C C . ASP B 1 66 ? 7.598 16.516 13.188 1 94.62 66 ASP B C 1
ATOM 1788 O O . ASP B 1 66 ? 6.738 16.594 14.062 1 94.62 66 ASP B O 1
ATOM 1792 N N . PRO B 1 67 ? 8.539 17.422 12.969 1 92.38 67 PRO B N 1
ATOM 1793 C CA . PRO B 1 67 ? 8.594 18.609 13.836 1 92.38 67 PRO B CA 1
ATOM 1794 C C . PRO B 1 67 ? 7.32 19.438 13.789 1 92.38 67 PRO B C 1
ATOM 1796 O O . PRO B 1 67 ? 6.707 19.578 12.727 1 92.38 67 PRO B O 1
ATOM 1799 N N . MET B 1 68 ? 7.004 19.906 14.93 1 93.12 68 MET B N 1
ATOM 1800 C CA . MET B 1 68 ? 5.867 20.812 15.109 1 93.12 68 MET B CA 1
ATOM 1801 C C . MET B 1 68 ? 6.238 21.984 16 1 93.12 68 MET B C 1
ATOM 1803 O O . MET B 1 68 ? 5.754 22.094 17.125 1 93.12 68 MET B O 1
ATOM 1807 N N . ASP B 1 69 ? 7.004 22.938 15.406 1 90.38 69 ASP B N 1
ATOM 1808 C CA . ASP B 1 69 ? 7.586 24 16.219 1 90.38 69 ASP B CA 1
ATOM 1809 C C . ASP B 1 69 ? 6.902 25.344 15.945 1 90.38 69 ASP B C 1
ATOM 1811 O O . ASP B 1 69 ? 7.234 26.359 16.562 1 90.38 69 ASP B O 1
ATOM 1815 N N . GLY B 1 70 ? 5.992 25.375 15.039 1 92.94 70 GLY B N 1
ATOM 1816 C CA . GLY B 1 70 ? 5.316 26.609 14.641 1 92.94 70 GLY B CA 1
ATOM 1817 C C . GLY B 1 70 ? 4.828 26.578 13.203 1 92.94 70 GLY B C 1
ATOM 1818 O O . GLY B 1 70 ? 4.801 25.516 12.578 1 92.94 70 GLY B O 1
ATOM 1819 N N . LEU B 1 71 ? 4.527 27.719 12.719 1 93.75 71 LEU B N 1
ATOM 1820 C CA . LEU B 1 71 ? 3.9 27.828 11.406 1 93.75 71 LEU B CA 1
ATOM 1821 C C . LEU B 1 71 ? 4.855 27.391 10.305 1 93.75 71 LEU B C 1
ATOM 1823 O O . LEU B 1 71 ? 4.445 26.719 9.359 1 93.75 71 LEU B O 1
ATOM 1827 N N . ALA B 1 72 ? 6.094 27.766 10.453 1 91.88 72 ALA B N 1
ATOM 1828 C CA . ALA B 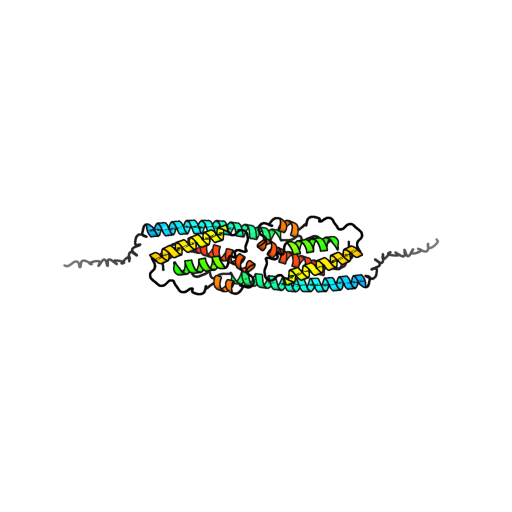1 72 ? 7.062 27.406 9.422 1 91.88 72 ALA B CA 1
ATOM 1829 C C . ALA B 1 72 ? 7.211 25.891 9.312 1 91.88 72 ALA B C 1
ATOM 1831 O O . ALA B 1 72 ? 7.223 25.344 8.203 1 91.88 72 ALA B O 1
ATOM 1832 N N . SER B 1 73 ? 7.328 25.219 10.461 1 93.06 73 SER B N 1
ATOM 1833 C CA . SER B 1 73 ? 7.461 23.781 10.453 1 93.06 73 SER B CA 1
ATOM 1834 C C . SER B 1 73 ? 6.188 23.109 9.945 1 93.06 73 SER B C 1
ATOM 1836 O O . SER B 1 73 ? 6.246 22.109 9.211 1 93.06 73 SER B O 1
ATOM 1838 N N . LEU B 1 74 ? 5.031 23.672 10.289 1 95.5 74 LEU B N 1
ATOM 1839 C CA . LEU B 1 74 ? 3.762 23.125 9.836 1 95.5 74 LEU B CA 1
ATOM 1840 C C . LEU B 1 74 ? 3.656 23.172 8.32 1 95.5 74 LEU B C 1
ATOM 1842 O O . LEU B 1 74 ? 3.293 22.172 7.684 1 95.5 74 LEU B O 1
ATOM 1846 N N . VAL B 1 75 ? 4 24.266 7.766 1 95 75 VAL B N 1
ATOM 1847 C CA . VAL B 1 75 ? 3.916 24.453 6.32 1 95 75 VAL B CA 1
ATOM 1848 C C . VAL B 1 75 ? 4.875 23.5 5.621 1 95 75 VAL B C 1
ATOM 1850 O O . VAL B 1 75 ? 4.504 22.828 4.645 1 95 75 VAL B O 1
ATOM 1853 N N . LEU B 1 76 ? 6.039 23.359 6.168 1 93.88 76 LEU B N 1
ATOM 1854 C CA . LEU B 1 76 ? 7.051 22.5 5.57 1 93.88 76 LEU B CA 1
ATOM 1855 C C . LEU B 1 76 ? 6.613 21.047 5.609 1 93.88 76 LEU B C 1
ATOM 1857 O O . LEU B 1 76 ? 6.75 20.312 4.621 1 93.88 76 LEU B O 1
ATOM 1861 N N . VAL B 1 77 ? 6.125 20.641 6.719 1 95.62 77 VAL B N 1
ATOM 1862 C CA . VAL B 1 77 ? 5.73 19.25 6.891 1 95.62 77 VAL B CA 1
ATOM 1863 C C . VAL B 1 77 ? 4.52 18.953 6.016 1 95.62 77 VAL B C 1
ATOM 1865 O O . VAL B 1 77 ? 4.473 17.906 5.344 1 95.62 77 VAL B O 1
ATOM 1868 N N . LEU B 1 78 ? 3.529 19.828 5.977 1 96.12 78 LEU B N 1
ATOM 1869 C CA . LEU B 1 78 ? 2.365 19.609 5.125 1 96.12 78 LEU B CA 1
ATOM 1870 C C . LEU B 1 78 ? 2.768 19.562 3.656 1 96.12 78 LEU B C 1
ATOM 1872 O O . LEU B 1 78 ? 2.213 18.781 2.877 1 96.12 78 LEU B O 1
ATOM 1876 N N . ASP B 1 79 ? 3.736 20.359 3.277 1 94.56 79 ASP B N 1
ATOM 1877 C CA . ASP B 1 79 ? 4.277 20.328 1.922 1 94.56 79 ASP B CA 1
ATOM 1878 C C . ASP B 1 79 ? 4.91 18.984 1.615 1 94.56 79 ASP B C 1
ATOM 1880 O O . ASP B 1 79 ? 4.723 18.438 0.526 1 94.56 79 ASP B O 1
ATOM 1884 N N . GLY B 1 80 ? 5.633 18.5 2.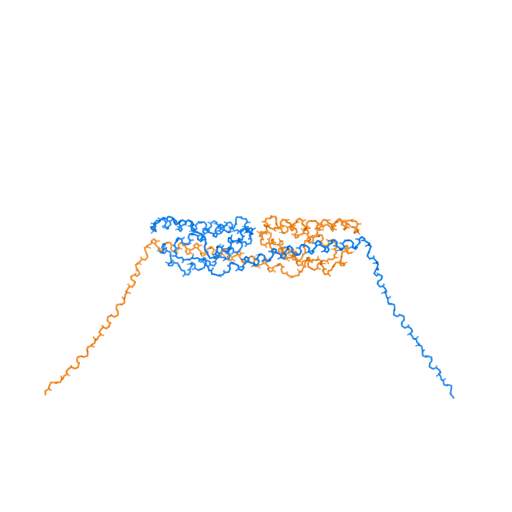588 1 94.44 80 GLY B N 1
ATOM 1885 C CA . GLY B 1 80 ? 6.25 17.188 2.438 1 94.44 80 GLY B CA 1
ATOM 1886 C C . GLY B 1 80 ? 5.242 16.078 2.262 1 94.44 80 GLY B C 1
ATOM 1887 O O . GLY B 1 80 ? 5.387 15.234 1.368 1 94.44 80 GLY B O 1
ATOM 1888 N N . TYR B 1 81 ? 4.207 16.062 3.062 1 95.69 81 TYR B N 1
ATOM 1889 C CA . TYR B 1 81 ? 3.197 15.008 2.963 1 95.69 81 TYR B CA 1
ATOM 1890 C C . TYR B 1 81 ? 2.389 15.148 1.68 1 95.69 81 TYR B C 1
ATOM 1892 O O . TYR B 1 81 ? 1.984 14.148 1.083 1 95.69 81 TYR B O 1
ATOM 1900 N N . GLU B 1 82 ? 2.143 16.328 1.295 1 93.75 82 GLU B N 1
ATOM 1901 C CA . GLU B 1 82 ? 1.493 16.547 0.004 1 93.75 82 GLU B CA 1
ATOM 1902 C C . GLU B 1 82 ? 2.299 15.914 -1.128 1 93.75 82 GLU B C 1
ATOM 1904 O O . GLU B 1 82 ? 1.73 15.305 -2.037 1 93.75 82 GLU B O 1
ATOM 1909 N N . SER B 1 83 ? 3.588 16.031 -1.036 1 91.44 83 SER B N 1
ATOM 1910 C CA . SER B 1 83 ? 4.484 15.5 -2.057 1 91.44 83 SER B CA 1
ATOM 1911 C C . SER B 1 83 ? 4.527 13.977 -2.018 1 91.44 83 SER B C 1
ATOM 1913 O O . SER B 1 83 ? 4.578 13.32 -3.061 1 91.44 83 SER B O 1
ATOM 1915 N N . VAL B 1 84 ? 4.551 13.453 -0.783 1 92.5 84 VAL B N 1
ATOM 1916 C CA . VAL B 1 84 ? 4.695 12.008 -0.607 1 92.5 84 VAL B CA 1
ATOM 1917 C C . VAL B 1 84 ? 3.396 11.305 -0.995 1 92.5 84 VAL B C 1
ATOM 1919 O O . VAL B 1 84 ? 3.422 10.219 -1.575 1 92.5 84 VAL B O 1
ATOM 1922 N N . ILE B 1 85 ? 2.287 11.938 -0.592 1 93 85 ILE B N 1
ATOM 1923 C CA . ILE B 1 85 ? 1.004 11.352 -0.956 1 93 85 ILE B CA 1
ATOM 1924 C C . ILE B 1 85 ? 0.731 11.578 -2.439 1 93 85 ILE B C 1
ATOM 1926 O O . ILE B 1 85 ? 0.319 12.672 -2.84 1 93 85 ILE B O 1
ATOM 1930 N N . SER B 1 86 ? 1.271 10.648 -3.176 1 79.56 86 SER B N 1
ATOM 1931 C CA . SER B 1 86 ? 1.366 10.703 -4.633 1 79.56 86 SER B CA 1
ATOM 1932 C C . SER B 1 86 ? -0.009 10.852 -5.27 1 79.56 86 SER B C 1
ATOM 1934 O O . SER B 1 86 ? -0.998 10.32 -4.766 1 79.56 86 SER B O 1
ATOM 1936 N N . GLU B 1 87 ? 0.085 11.453 -6.492 1 78.12 87 GLU B N 1
ATOM 1937 C CA . GLU B 1 87 ? -1.106 11.578 -7.324 1 78.12 87 GLU B CA 1
ATOM 1938 C C . GLU B 1 87 ? -1.532 10.219 -7.883 1 78.12 87 GLU B C 1
ATOM 1940 O O . GLU B 1 87 ? -2.658 10.062 -8.359 1 78.12 87 GLU B O 1
ATOM 1945 N N . ARG B 1 88 ? -0.655 9.375 -7.641 1 77.25 88 ARG B N 1
ATOM 1946 C CA . ARG B 1 88 ? -0.915 8.07 -8.234 1 77.25 88 ARG B CA 1
ATOM 1947 C C . ARG B 1 88 ? -1.733 7.191 -7.297 1 77.25 88 ARG B C 1
ATOM 1949 O O . ARG B 1 88 ? -2.197 6.117 -7.688 1 77.25 88 ARG B O 1
ATOM 1956 N N . LEU B 1 89 ? -1.851 7.656 -6.113 1 88.12 89 LEU B N 1
ATOM 1957 C CA . LEU B 1 89 ? -2.699 6.902 -5.195 1 88.12 89 LEU B CA 1
ATOM 1958 C C . LEU B 1 89 ? -4.168 7.262 -5.395 1 88.12 89 LEU B C 1
ATOM 1960 O O . LEU B 1 89 ? -4.562 8.414 -5.199 1 88.12 89 LEU B O 1
ATOM 1964 N N . GLU B 1 90 ? -4.91 6.258 -5.773 1 85.75 90 GLU B N 1
ATOM 1965 C CA . GLU B 1 90 ? -6.324 6.492 -6.035 1 85.75 90 GLU B CA 1
ATOM 1966 C C . GLU B 1 90 ? -7.102 6.699 -4.738 1 85.75 90 GLU B C 1
ATOM 1968 O O . GLU B 1 90 ? -6.723 6.164 -3.693 1 85.75 90 GLU B O 1
ATOM 1973 N N . GLY B 1 91 ? -8.102 7.59 -4.852 1 86.44 91 GLY B N 1
ATOM 1974 C CA . GLY B 1 91 ? -8.992 7.793 -3.717 1 86.44 91 GLY B CA 1
ATOM 1975 C C . GLY B 1 91 ? -8.547 8.922 -2.805 1 86.44 91 GLY B C 1
ATOM 1976 O O . GLY B 1 91 ? -9.195 9.195 -1.791 1 86.44 91 GLY B O 1
ATOM 1977 N N . LEU B 1 92 ? -7.449 9.555 -3.266 1 93.06 92 LEU B N 1
ATOM 1978 C CA . LEU B 1 92 ? -6.914 10.547 -2.336 1 93.06 92 LEU B CA 1
ATOM 1979 C C . LEU B 1 92 ? -6.895 11.93 -2.971 1 93.06 92 LEU B C 1
ATOM 1981 O O . LEU B 1 92 ? -6.219 12.836 -2.475 1 93.06 92 LEU B O 1
ATOM 1985 N N . ALA B 1 93 ? -7.598 12.117 -4.016 1 92.31 93 ALA B N 1
ATOM 1986 C CA . ALA B 1 93 ? -7.602 13.406 -4.707 1 92.31 93 ALA B CA 1
ATOM 1987 C C . ALA B 1 93 ? -8.109 14.516 -3.791 1 92.31 93 ALA B C 1
ATOM 1989 O O . ALA B 1 93 ? -7.52 15.594 -3.721 1 92.31 93 ALA B O 1
ATOM 1990 N N . GLN B 1 94 ? -9.219 14.211 -3.094 1 94.75 94 GLN B N 1
ATOM 1991 C CA . GLN B 1 94 ? -9.797 15.211 -2.195 1 94.75 94 GLN B CA 1
ATOM 1992 C C . GLN B 1 94 ? -8.844 15.523 -1.046 1 94.75 94 GLN B C 1
ATOM 1994 O O . GLN B 1 94 ? -8.719 16.688 -0.639 1 94.75 94 GLN B O 1
ATOM 1999 N N . VAL B 1 95 ? -8.242 14.555 -0.557 1 96.75 95 VAL B N 1
ATOM 2000 C CA . VAL B 1 95 ? -7.277 14.742 0.521 1 96.75 95 VAL B CA 1
ATOM 2001 C C . VAL B 1 95 ? -6.148 15.656 0.056 1 96.75 95 VAL B C 1
ATOM 2003 O O . VAL B 1 95 ? -5.766 16.594 0.769 1 96.75 95 VAL B O 1
ATOM 2006 N N . ARG B 1 96 ? -5.66 15.406 -1.07 1 96.44 96 ARG B N 1
ATOM 2007 C CA . ARG B 1 96 ? -4.574 16.219 -1.609 1 96.44 96 ARG B CA 1
ATOM 2008 C C . ARG B 1 96 ? -4.992 17.688 -1.742 1 96.44 96 ARG B C 1
ATOM 2010 O O . ARG B 1 96 ? -4.238 18.578 -1.384 1 96.44 96 ARG B O 1
ATOM 2017 N N . GLN B 1 97 ? -6.164 17.844 -2.236 1 96.38 97 GLN B N 1
ATOM 2018 C CA . GLN B 1 97 ? -6.676 19.203 -2.396 1 96.38 97 GLN B CA 1
ATOM 2019 C C . GLN B 1 97 ? -6.82 19.906 -1.047 1 96.38 97 GLN B C 1
ATOM 2021 O O . GLN B 1 97 ? -6.469 21.078 -0.906 1 96.38 97 GLN B O 1
ATOM 2026 N N . GLU B 1 98 ? -7.34 19.203 -0.114 1 97.56 98 GLU B N 1
ATOM 2027 C CA . GLU B 1 98 ? -7.57 19.781 1.206 1 97.56 98 GLU B CA 1
ATOM 2028 C C . GLU B 1 98 ? -6.258 20.047 1.93 1 97.56 98 GLU B C 1
ATOM 2030 O O . GLU B 1 98 ? -6.125 21.047 2.639 1 97.56 98 GLU B O 1
ATOM 2035 N N . VAL B 1 99 ? -5.316 19.172 1.753 1 98.19 99 VAL B N 1
ATOM 2036 C CA . VAL B 1 99 ? -3.994 19.406 2.33 1 98.19 99 VAL B CA 1
ATOM 2037 C C . VAL B 1 99 ? -3.367 20.656 1.716 1 98.19 99 VAL B C 1
ATOM 2039 O O . VAL B 1 99 ? -2.807 21.484 2.43 1 98.19 99 VAL B O 1
ATOM 2042 N N . SER B 1 100 ? -3.443 20.719 0.418 1 97.38 100 SER B N 1
ATOM 2043 C CA . SER B 1 100 ? -2.916 21.891 -0.288 1 97.38 100 SER B CA 1
ATOM 2044 C C . SER B 1 100 ? -3.564 23.172 0.21 1 97.38 100 SER B C 1
ATOM 2046 O O . SER B 1 100 ? -2.879 24.188 0.423 1 97.38 100 SER B O 1
ATOM 2048 N N . SER B 1 101 ? -4.844 23.109 0.398 1 97.75 101 SER B N 1
ATOM 2049 C CA . SER B 1 101 ? -5.582 24.281 0.876 1 97.75 101 SER B CA 1
ATOM 2050 C C . SER B 1 101 ? -5.152 24.672 2.289 1 97.75 101 SER B C 1
ATOM 2052 O O . SER B 1 101 ? -4.93 25.844 2.576 1 97.75 101 SER B O 1
ATOM 2054 N N . LEU B 1 102 ? -5.074 23.719 3.15 1 98.25 102 LEU B N 1
ATOM 2055 C CA . LEU B 1 102 ? -4.652 23.984 4.523 1 98.25 102 LEU B CA 1
ATOM 2056 C C . LEU B 1 102 ? -3.24 24.562 4.555 1 98.25 102 LEU B C 1
ATOM 2058 O O . LEU B 1 102 ? -2.98 25.547 5.25 1 98.25 102 LEU B O 1
ATOM 2062 N N . ARG B 1 103 ? -2.363 23.938 3.826 1 97.25 103 ARG B N 1
ATOM 2063 C CA . ARG B 1 103 ? -0.987 24.406 3.729 1 97.25 103 ARG B CA 1
ATOM 2064 C C . ARG B 1 103 ? -0.939 25.859 3.232 1 97.25 103 ARG B C 1
ATOM 2066 O O . ARG B 1 103 ? -0.227 26.688 3.795 1 97.25 103 ARG B O 1
ATOM 2073 N N . GLY B 1 104 ? -1.653 26.125 2.145 1 96.75 104 GLY B N 1
ATOM 2074 C CA . GLY B 1 104 ? -1.694 27.469 1.6 1 96.75 104 GLY B CA 1
ATOM 2075 C C . GLY B 1 104 ? -2.211 28.5 2.588 1 96.75 104 GLY B C 1
ATOM 2076 O O . GLY B 1 104 ? -1.658 29.594 2.699 1 96.75 104 GLY B O 1
ATOM 2077 N N . TYR B 1 105 ? -3.254 28.141 3.281 1 97 105 TYR B N 1
ATOM 2078 C CA . TYR B 1 105 ? -3.822 29.016 4.297 1 97 105 TYR B CA 1
ATOM 2079 C C . TYR B 1 105 ? -2.789 29.359 5.363 1 97 105 TYR B C 1
ATOM 2081 O O . TYR B 1 105 ? -2.643 30.531 5.746 1 97 105 TYR B O 1
ATOM 2089 N N . LEU B 1 106 ? -2.1 28.359 5.805 1 96.25 106 LEU B N 1
ATOM 2090 C CA . LEU B 1 106 ? -1.085 28.547 6.836 1 96.25 106 LEU B CA 1
ATOM 2091 C C . LEU B 1 106 ? 0.082 29.375 6.305 1 96.25 106 LEU B C 1
ATOM 2093 O O . LEU B 1 106 ? 0.63 30.203 7.02 1 96.25 106 LEU B O 1
ATOM 2097 N N . GLU B 1 107 ? 0.413 29.094 5.125 1 94.38 107 GLU B N 1
ATOM 2098 C CA . GLU B 1 107 ? 1.5 29.859 4.512 1 94.38 107 GLU B CA 1
ATOM 2099 C C . GLU B 1 107 ? 1.142 31.344 4.395 1 94.38 107 GLU B C 1
ATOM 2101 O O . GLU B 1 107 ? 1.971 32.219 4.668 1 94.38 107 GLU B O 1
ATOM 2106 N N . ASP B 1 108 ? -0.076 31.578 3.947 1 93.81 108 ASP B N 1
ATOM 2107 C CA . ASP B 1 108 ? -0.55 32.969 3.834 1 93.81 108 ASP B CA 1
ATOM 2108 C C . ASP B 1 108 ? -0.525 33.656 5.191 1 93.81 108 ASP B C 1
ATOM 2110 O O . ASP B 1 108 ? -0.092 34.812 5.293 1 93.81 108 ASP B O 1
ATOM 2114 N N . TRP B 1 109 ? -1.008 32.938 6.164 1 93.81 109 TRP B N 1
ATOM 2115 C CA . TRP B 1 109 ? -1.018 33.5 7.516 1 93.81 109 TRP B CA 1
ATOM 2116 C C . TRP B 1 109 ? 0.399 33.812 7.988 1 93.81 109 TRP B C 1
ATOM 2118 O O . TRP B 1 109 ? 0.666 34.875 8.508 1 93.81 109 TRP B O 1
ATOM 2128 N N . ARG B 1 110 ? 1.251 32.844 7.832 1 93.31 110 ARG B N 1
ATOM 2129 C CA . ARG B 1 110 ? 2.643 33 8.234 1 93.31 110 ARG B CA 1
ATOM 2130 C C . ARG B 1 110 ? 3.268 34.219 7.574 1 93.31 110 ARG B C 1
ATOM 2132 O O . ARG B 1 110 ? 3.959 35 8.234 1 93.31 110 ARG B O 1
ATOM 2139 N N . SER B 1 111 ? 3.076 34.406 6.266 1 91.25 111 SER B N 1
ATOM 2140 C CA . SER B 1 111 ? 3.66 35.5 5.504 1 91.25 111 SER B CA 1
ATOM 2141 C C . SER B 1 111 ? 3.205 36.844 6.043 1 91.25 111 SER B C 1
ATOM 2143 O O . SER B 1 111 ? 3.951 37.812 5.984 1 91.25 111 SER B O 1
ATOM 2145 N N . GLY B 1 112 ? 2.035 36.906 6.574 1 89.56 112 GLY B N 1
ATOM 2146 C CA . GLY B 1 112 ? 1.489 38.156 7.07 1 89.56 112 GLY B CA 1
ATOM 2147 C C . GLY B 1 112 ? 1.843 38.438 8.523 1 89.56 112 GLY B C 1
ATOM 2148 O O . GLY B 1 112 ? 1.76 39.562 8.984 1 89.56 112 GLY B O 1
ATOM 2149 N N . HIS B 1 113 ? 2.318 37.375 9.211 1 89.19 113 HIS B N 1
ATOM 2150 C CA . HIS B 1 113 ? 2.432 37.562 10.656 1 89.19 113 HIS B CA 1
ATOM 2151 C C . HIS B 1 113 ? 3.84 37.25 11.141 1 89.19 113 HIS B C 1
ATOM 2153 O O . HIS B 1 113 ? 4.199 37.562 12.273 1 89.19 113 HIS B O 1
ATOM 2159 N N . CYS B 1 114 ? 4.457 36.438 10.477 1 87.06 114 CYS B N 1
ATOM 2160 C CA . CYS B 1 114 ? 5.805 36.031 10.875 1 87.06 114 CYS B CA 1
ATOM 2161 C C . CYS B 1 114 ? 6.852 36.812 10.062 1 87.06 114 CYS B C 1
ATOM 2163 O O . CYS B 1 114 ? 6.652 37.062 8.875 1 87.06 114 CYS B O 1
ATOM 2165 N N . ALA B 1 115 ? 7.812 37.469 10.844 1 76.25 115 ALA B N 1
ATOM 2166 C CA . ALA B 1 115 ? 8.945 38.156 10.234 1 76.25 115 ALA B CA 1
ATOM 2167 C C . ALA B 1 115 ? 10 37.156 9.758 1 76.25 115 ALA B C 1
ATOM 2169 O O . ALA B 1 115 ? 10.117 36.062 10.305 1 76.25 115 ALA B O 1
ATOM 2170 N N . GLY B 1 116 ? 10.461 37.219 8.523 1 63.38 116 GLY B N 1
ATOM 2171 C CA . GLY B 1 116 ? 11.641 36.469 8.133 1 63.38 116 GLY B CA 1
ATOM 2172 C C . GLY B 1 116 ? 11.492 35.781 6.785 1 63.38 116 GLY B C 1
ATOM 2173 O O . GLY B 1 116 ? 10.398 35.75 6.223 1 63.38 116 GLY B O 1
ATOM 2174 N N . PRO B 1 117 ? 12.609 35.594 6.363 1 57.41 117 PRO B N 1
ATOM 2175 C CA . PRO B 1 117 ? 12.664 35.094 4.996 1 57.41 117 PRO B CA 1
ATOM 2176 C C . PRO B 1 117 ? 11.898 33.781 4.832 1 57.41 117 PRO B C 1
ATOM 2178 O O . PRO B 1 117 ? 11.75 33.031 5.797 1 57.41 117 PRO B O 1
ATOM 2181 N N . PRO B 1 118 ? 11.242 33.781 3.754 1 54.94 118 PRO B N 1
ATOM 2182 C CA . PRO B 1 118 ? 10.625 32.5 3.457 1 54.94 118 PRO B CA 1
ATOM 2183 C C . PRO B 1 118 ? 11.57 31.312 3.723 1 54.94 118 PRO B C 1
ATOM 2185 O O . PRO B 1 118 ? 12.766 31.406 3.439 1 54.94 118 PRO B O 1
ATOM 2188 N N . ARG B 1 119 ? 11.461 30.656 4.797 1 53.94 119 ARG B N 1
ATOM 2189 C CA . ARG B 1 119 ? 12.391 29.609 5.176 1 53.94 119 ARG B CA 1
ATOM 2190 C C . ARG B 1 119 ? 12.805 28.781 3.963 1 53.94 119 ARG B C 1
ATOM 2192 O O . ARG B 1 119 ? 11.977 28.422 3.131 1 53.94 119 ARG B O 1
ATOM 2199 N N . THR B 1 120 ? 14.125 28.953 3.646 1 53.62 120 THR B N 1
ATOM 2200 C CA . THR B 1 120 ? 14.789 28.062 2.705 1 53.62 120 THR B CA 1
ATOM 2201 C C . THR B 1 120 ? 14.258 26.641 2.842 1 53.62 120 THR B C 1
ATOM 2203 O O . THR B 1 120 ? 13.93 26.203 3.945 1 53.62 120 THR B O 1
ATOM 2206 N N . LYS B 1 121 ? 13.812 26.141 1.802 1 59.12 121 LYS B N 1
ATOM 2207 C CA . LYS B 1 121 ? 13.344 24.766 1.731 1 59.12 121 LYS B CA 1
ATOM 2208 C C . LYS B 1 121 ? 14.188 23.859 2.615 1 59.12 121 LYS B C 1
ATOM 2210 O O . LYS B 1 121 ? 15.32 23.516 2.262 1 59.12 121 LYS B O 1
ATOM 2215 N N . GLN B 1 122 ? 14.047 23.906 3.965 1 71.94 122 GLN B N 1
ATOM 2216 C CA . GLN B 1 122 ? 14.758 22.969 4.832 1 71.94 122 GLN B CA 1
ATOM 2217 C C . GLN B 1 122 ? 14.344 21.531 4.543 1 71.94 122 GLN B C 1
ATOM 2219 O O . GLN B 1 122 ? 13.203 21.266 4.164 1 71.94 122 GLN B O 1
ATOM 2224 N N . ALA B 1 123 ? 15.305 20.719 4.562 1 73.12 123 ALA B N 1
ATOM 2225 C CA . ALA B 1 123 ? 15.062 19.297 4.352 1 73.12 123 ALA 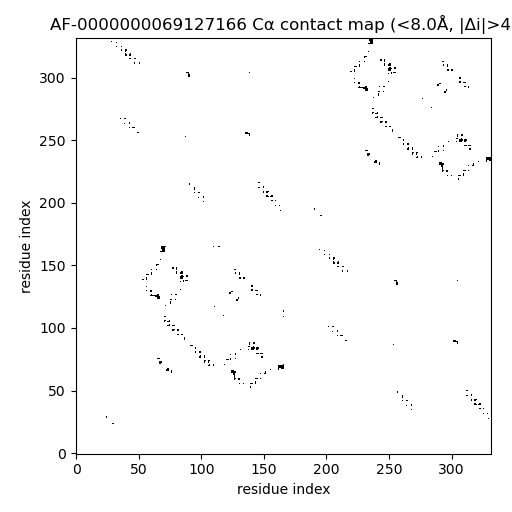B CA 1
ATOM 2226 C C . ALA B 1 123 ? 14.125 18.734 5.41 1 73.12 123 ALA B C 1
ATOM 2228 O O . ALA B 1 123 ? 14.172 19.141 6.57 1 73.12 123 ALA B O 1
ATOM 2229 N N . PRO B 1 124 ? 13.25 18.016 4.883 1 77.38 124 PRO B N 1
ATOM 2230 C CA . PRO B 1 124 ? 12.359 17.391 5.863 1 77.38 124 PRO B CA 1
ATOM 2231 C C . PRO B 1 124 ? 13.117 16.625 6.941 1 77.38 124 PRO B C 1
ATOM 2233 O O . PRO B 1 124 ? 14.242 16.172 6.711 1 77.38 124 PRO B O 1
ATOM 2236 N N . GLN B 1 125 ? 12.664 16.625 8.07 1 83.94 125 GLN B N 1
ATOM 2237 C CA . GLN B 1 125 ? 13.172 15.828 9.195 1 83.94 125 GLN B CA 1
ATOM 2238 C C . GLN B 1 125 ? 12.133 14.82 9.672 1 83.94 125 GLN B C 1
ATOM 2240 O O . GLN B 1 125 ? 11.016 14.773 9.148 1 83.94 125 GLN B O 1
ATOM 2245 N N . GLY B 1 126 ? 12.586 13.906 10.469 1 91.75 126 GLY B N 1
ATOM 2246 C CA . GLY B 1 126 ? 11.656 12.984 11.109 1 91.75 126 GLY B CA 1
ATOM 2247 C C . GLY B 1 126 ? 11.141 11.906 10.172 1 91.75 126 GLY B C 1
ATOM 2248 O O . GLY B 1 126 ? 11.898 11.367 9.359 1 91.75 126 GLY B O 1
ATOM 2249 N N . ARG B 1 127 ? 9.898 11.602 10.328 1 95.12 127 ARG B N 1
ATOM 2250 C CA . ARG B 1 127 ? 9.227 10.547 9.578 1 95.12 127 ARG B CA 1
ATOM 2251 C C . ARG B 1 127 ? 9.281 10.828 8.078 1 95.12 127 ARG B C 1
ATOM 2253 O O . ARG B 1 127 ? 9.547 9.922 7.281 1 95.12 127 ARG B O 1
ATOM 2260 N N . LEU B 1 128 ? 9.047 12.008 7.734 1 94.69 128 LEU B N 1
ATOM 2261 C CA . LEU B 1 128 ? 9.023 12.398 6.332 1 94.69 128 LEU B CA 1
ATOM 2262 C C . LEU B 1 128 ? 10.375 12.148 5.676 1 94.69 128 LEU B C 1
ATOM 2264 O O . LEU B 1 128 ? 10.445 11.672 4.543 1 94.69 128 LEU B O 1
ATOM 2268 N N . ALA B 1 129 ? 11.391 12.5 6.375 1 93.81 129 ALA B N 1
ATOM 2269 C CA . ALA B 1 129 ? 12.734 12.297 5.84 1 93.81 129 ALA B CA 1
ATOM 2270 C C . ALA B 1 129 ? 13.016 10.812 5.617 1 93.81 129 ALA B C 1
ATOM 2272 O O . ALA B 1 129 ? 13.586 10.43 4.594 1 93.81 129 ALA B O 1
ATOM 2273 N N . ARG B 1 130 ? 12.648 10 6.547 1 95.31 130 ARG B N 1
ATOM 2274 C CA . ARG B 1 130 ? 12.852 8.555 6.434 1 95.31 130 ARG B CA 1
ATOM 2275 C C . ARG B 1 130 ? 12.047 7.98 5.273 1 95.31 130 ARG B C 1
ATOM 2277 O O . ARG B 1 130 ? 12.555 7.168 4.5 1 95.31 130 ARG B O 1
ATOM 2284 N N . LEU B 1 131 ? 10.805 8.484 5.09 1 94.69 131 LEU B N 1
ATOM 2285 C CA . LEU B 1 131 ? 9.969 8.031 3.984 1 94.69 131 LEU B CA 1
ATOM 2286 C C . LEU B 1 131 ? 10.57 8.438 2.645 1 94.69 131 LEU B C 1
ATOM 2288 O O . LEU B 1 131 ? 10.555 7.656 1.688 1 94.69 131 LEU B O 1
ATOM 2292 N N . GLN B 1 132 ? 11.141 9.57 2.59 1 92 132 GLN B N 1
ATOM 2293 C CA . GLN B 1 132 ? 11.727 10.078 1.35 1 92 132 GLN B CA 1
ATOM 2294 C C . GLN B 1 132 ? 12.953 9.266 0.951 1 92 132 GLN B C 1
ATOM 2296 O O . GLN B 1 132 ? 13.383 9.305 -0.204 1 92 132 GLN B O 1
ATOM 2301 N N . GLY B 1 133 ? 13.516 8.547 1.908 1 93.19 133 GLY B N 1
ATOM 2302 C CA . GLY B 1 133 ? 14.625 7.652 1.625 1 93.19 133 GLY B CA 1
ATOM 2303 C C . GLY B 1 133 ? 14.234 6.465 0.765 1 93.19 133 GLY B C 1
ATOM 2304 O O . GLY B 1 133 ? 15.094 5.777 0.212 1 93.19 133 GLY B O 1
ATOM 2305 N N . TYR B 1 134 ? 12.961 6.301 0.554 1 94 134 TYR B N 1
ATOM 2306 C CA . TYR B 1 134 ? 12.43 5.184 -0.221 1 94 134 TYR B CA 1
ATOM 2307 C C . TYR B 1 134 ? 11.656 5.684 -1.438 1 94 134 TYR B C 1
ATOM 2309 O O . TYR B 1 134 ? 10.656 5.086 -1.829 1 94 134 TYR B O 1
ATOM 2317 N N . LYS B 1 135 ? 12.125 6.691 -2.053 1 89.38 135 LYS B N 1
ATOM 2318 C CA . LYS B 1 135 ? 11.422 7.344 -3.156 1 89.38 135 LYS B CA 1
ATOM 2319 C C . LYS B 1 135 ? 11.25 6.391 -4.336 1 89.38 135 LYS B C 1
ATOM 2321 O O . LYS B 1 135 ? 10.398 6.613 -5.199 1 89.38 135 LYS B O 1
ATOM 2326 N N . GLU B 1 136 ? 12.023 5.258 -4.402 1 90.44 136 GLU B N 1
ATOM 2327 C CA . GLU B 1 136 ? 11.93 4.277 -5.477 1 90.44 136 GLU B CA 1
ATOM 2328 C C . GLU B 1 136 ? 10.648 3.455 -5.371 1 90.44 136 GLU B C 1
ATOM 2330 O O . GLU B 1 136 ? 10.273 2.76 -6.316 1 90.44 136 GLU B O 1
ATOM 2335 N N . TYR B 1 137 ? 9.977 3.57 -4.227 1 91.62 137 TYR B N 1
ATOM 2336 C CA . TYR B 1 137 ? 8.734 2.852 -3.988 1 91.62 137 TYR B CA 1
ATOM 2337 C C . TYR B 1 137 ? 7.605 3.814 -3.635 1 91.62 137 TYR B C 1
ATOM 2339 O O . TYR B 1 137 ? 7.039 3.744 -2.543 1 91.62 137 TYR B O 1
ATOM 2347 N N . PRO B 1 138 ? 7.18 4.602 -4.582 1 92.19 138 PRO B N 1
ATOM 2348 C CA . PRO B 1 138 ? 6.309 5.738 -4.277 1 92.19 138 PRO B CA 1
ATOM 2349 C C . PRO B 1 138 ? 4.93 5.309 -3.777 1 92.19 138 PRO B C 1
ATOM 2351 O O . PRO B 1 138 ? 4.324 6 -2.951 1 92.19 138 PRO B O 1
ATOM 2354 N N . GLN B 1 139 ? 4.453 4.195 -4.258 1 92.31 139 GLN B N 1
ATOM 2355 C CA . GLN B 1 139 ? 3.125 3.785 -3.818 1 92.31 139 GLN B CA 1
ATOM 2356 C C . GLN B 1 139 ? 3.139 3.367 -2.35 1 92.31 139 GLN B C 1
ATOM 2358 O O . GLN B 1 139 ? 2.256 3.756 -1.581 1 92.31 139 GLN B O 1
ATOM 2363 N N . THR B 1 140 ? 4.145 2.602 -1.939 1 93.38 140 THR B N 1
ATOM 2364 C CA . THR B 1 140 ? 4.266 2.186 -0.547 1 93.38 140 THR B CA 1
ATOM 2365 C C . THR B 1 140 ? 4.535 3.387 0.355 1 93.38 140 THR B C 1
ATOM 2367 O O . THR B 1 140 ? 3.941 3.51 1.428 1 93.38 140 THR B O 1
ATOM 2370 N N . VAL B 1 141 ? 5.371 4.199 -0.174 1 94.62 141 VAL B N 1
ATOM 2371 C CA . VAL B 1 141 ? 5.707 5.406 0.578 1 94.62 141 VAL B CA 1
ATOM 2372 C C . VAL B 1 141 ? 4.461 6.27 0.749 1 94.62 141 VAL B C 1
ATOM 2374 O O . VAL B 1 141 ? 4.203 6.793 1.837 1 94.62 141 VAL B O 1
ATOM 2377 N N . GLY B 1 142 ? 3.727 6.426 -0.282 1 94.94 142 GLY B N 1
ATOM 2378 C CA . GLY B 1 142 ? 2.5 7.203 -0.232 1 94.94 142 GLY B CA 1
ATOM 2379 C C . GLY B 1 142 ? 1.494 6.672 0.771 1 94.94 142 GLY B C 1
ATOM 2380 O O . GLY B 1 142 ? 0.886 7.441 1.518 1 94.94 142 GLY B O 1
ATOM 2381 N N . LEU B 1 143 ? 1.369 5.426 0.813 1 94.69 143 LEU B N 1
ATOM 2382 C CA . LEU B 1 143 ? 0.433 4.812 1.75 1 94.69 143 LEU B CA 1
ATOM 2383 C C . LEU B 1 143 ? 0.869 5.055 3.191 1 94.69 143 LEU B C 1
ATOM 2385 O O . LEU B 1 143 ? 0.038 5.34 4.055 1 94.69 143 LEU B O 1
ATOM 2389 N N . GLU B 1 144 ? 2.148 4.918 3.438 1 95.62 144 GLU B N 1
ATOM 2390 C CA . GLU B 1 144 ? 2.641 5.207 4.781 1 95.62 144 GLU B CA 1
ATOM 2391 C C . GLU B 1 144 ? 2.559 6.695 5.09 1 95.62 144 GLU B C 1
ATOM 2393 O O . GLU B 1 144 ? 2.379 7.086 6.246 1 95.62 144 GLU B O 1
ATOM 2398 N N . GLY B 1 145 ? 2.676 7.461 4 1 96.12 145 GLY B N 1
ATOM 2399 C CA . GLY B 1 145 ? 2.477 8.891 4.16 1 96.12 145 GLY B CA 1
ATOM 2400 C C . GLY B 1 145 ? 1.093 9.25 4.668 1 96.12 145 GLY B C 1
ATOM 2401 O O . GLY B 1 145 ? 0.934 10.203 5.434 1 96.12 145 GLY B O 1
ATOM 2402 N N . VAL B 1 146 ? 0.113 8.547 4.289 1 96.94 146 VAL B N 1
ATOM 2403 C CA . VAL B 1 146 ? -1.259 8.773 4.734 1 96.94 146 VAL B CA 1
ATOM 2404 C C . VAL B 1 146 ? -1.35 8.586 6.246 1 96.94 146 VAL B C 1
ATOM 2406 O O . VAL B 1 146 ? -1.977 9.383 6.941 1 96.94 146 VAL B O 1
ATOM 2409 N N . VAL B 1 147 ? -0.716 7.59 6.781 1 96.62 147 VAL B N 1
ATOM 2410 C CA . VAL B 1 147 ? -0.688 7.328 8.219 1 96.62 147 VAL B CA 1
ATOM 2411 C C . VAL B 1 147 ? 0.028 8.469 8.938 1 96.62 147 VAL B C 1
ATOM 2413 O O . VAL B 1 147 ? -0.462 8.977 9.945 1 96.62 147 VAL B O 1
ATOM 2416 N N . GLY B 1 148 ? 1.156 8.758 8.328 1 96.69 148 GLY B N 1
ATOM 2417 C CA . GLY B 1 148 ? 1.938 9.836 8.93 1 96.69 148 GLY B CA 1
ATOM 2418 C C . GLY B 1 148 ? 1.196 11.156 8.984 1 96.69 148 GLY B C 1
ATOM 2419 O O . GLY B 1 148 ? 1.226 11.852 10 1 96.69 148 GLY B O 1
ATOM 2420 N N . LEU B 1 149 ? 0.585 11.516 7.883 1 97.38 149 LEU B N 1
ATOM 2421 C CA . LEU B 1 149 ? -0.177 12.758 7.828 1 97.38 149 LEU B CA 1
ATOM 2422 C C . LEU B 1 149 ? -1.293 12.758 8.867 1 97.38 149 LEU B C 1
ATOM 2424 O O . LEU B 1 149 ? -1.499 13.75 9.562 1 97.38 149 LEU B O 1
ATOM 2428 N N . LYS B 1 150 ? -2.014 11.711 8.992 1 98.12 150 LYS B N 1
ATOM 2429 C CA . LYS B 1 150 ? -3.084 11.617 9.984 1 98.12 150 LYS B CA 1
ATOM 2430 C C . LYS B 1 150 ? -2.553 11.844 11.398 1 98.12 150 LYS B C 1
ATOM 2432 O O . LYS B 1 150 ? -3.105 12.641 12.156 1 98.12 150 LYS B O 1
ATOM 2437 N N . ASP B 1 151 ? -1.467 11.133 11.727 1 97.5 151 ASP B N 1
ATOM 2438 C CA . ASP B 1 151 ? -0.865 11.281 13.047 1 97.5 151 ASP B CA 1
ATOM 2439 C C . ASP B 1 151 ? -0.462 12.727 13.312 1 97.5 151 ASP B C 1
ATOM 2441 O O . ASP B 1 151 ? -0.655 13.242 14.414 1 97.5 151 ASP B O 1
ATOM 2445 N N . TYR B 1 152 ? 0.074 13.305 12.297 1 97.62 152 TYR B N 1
ATOM 2446 C CA . TYR B 1 152 ? 0.541 14.68 12.422 1 97.62 152 TYR B CA 1
ATOM 2447 C C . TYR B 1 152 ? -0.623 15.633 12.695 1 97.62 152 TYR B C 1
ATOM 2449 O O . TYR B 1 152 ? -0.529 16.516 13.547 1 97.62 152 TYR B O 1
ATOM 2457 N N . LEU B 1 153 ? -1.652 15.422 11.961 1 98.5 153 LEU B N 1
ATOM 2458 C CA . LEU B 1 153 ? -2.828 16.266 12.102 1 98.5 153 LEU B CA 1
ATOM 2459 C C . LEU B 1 153 ? -3.492 16.062 13.461 1 98.5 153 LEU B C 1
ATOM 2461 O O . LEU B 1 153 ? -3.986 17.016 14.07 1 98.5 153 LEU B O 1
ATOM 2465 N N . VAL B 1 154 ? -3.498 14.82 13.938 1 98.5 154 VAL B N 1
ATOM 2466 C CA . VAL B 1 154 ? -4.051 14.531 15.258 1 98.5 154 VAL B CA 1
ATOM 2467 C C . VAL B 1 154 ? -3.248 15.266 16.328 1 98.5 154 VAL B C 1
ATOM 2469 O O . VAL B 1 154 ? -3.82 15.828 17.266 1 98.5 154 VAL B O 1
ATOM 2472 N N . GLN B 1 155 ? -1.941 15.25 16.156 1 97.62 155 GLN B N 1
ATOM 2473 C CA . GLN B 1 155 ? -1.097 15.977 17.109 1 97.62 155 GLN B CA 1
ATOM 2474 C C . GLN B 1 155 ? -1.319 17.484 17 1 97.62 155 GLN B C 1
ATOM 2476 O O . GLN B 1 155 ? -1.354 18.188 18 1 97.62 155 GLN B O 1
ATOM 2481 N N . LEU B 1 156 ? -1.444 17.984 15.773 1 98.12 156 LEU B N 1
ATOM 2482 C CA . LEU B 1 156 ? -1.717 19.406 15.562 1 98.12 156 LEU B CA 1
ATOM 2483 C C . LEU B 1 156 ? -2.984 19.828 16.297 1 98.12 156 LEU B C 1
ATOM 2485 O O . LEU B 1 156 ? -3.012 20.891 16.938 1 98.12 156 LEU B O 1
ATOM 2489 N N . LEU B 1 157 ? -4.004 18.969 16.234 1 98.5 157 LEU B N 1
ATOM 2490 C CA . LEU B 1 157 ? -5.289 19.266 16.859 1 98.5 157 LEU B CA 1
ATOM 2491 C C . LEU B 1 157 ? -5.141 19.375 18.375 1 98.5 157 LEU B C 1
ATOM 2493 O O . LEU B 1 157 ? -5.895 20.094 19.016 1 98.5 157 LEU B O 1
ATOM 2497 N N . LYS B 1 158 ? -4.156 18.719 18.922 1 97.44 158 LYS B N 1
ATOM 2498 C CA . LYS B 1 158 ? -3.908 18.766 20.359 1 97.44 158 LYS B CA 1
ATOM 2499 C C . LYS B 1 158 ? -3.062 19.984 20.719 1 97.44 158 LYS B C 1
ATOM 2501 O O . LYS B 1 158 ? -2.982 20.359 21.891 1 97.44 158 LYS B O 1
ATOM 2506 N N . HIS B 1 159 ? -2.387 20.609 19.688 1 96.31 159 HIS B N 1
ATOM 2507 C CA . HIS B 1 159 ? -1.438 21.688 19.953 1 96.31 159 HIS B CA 1
ATOM 2508 C C . HIS B 1 159 ? -1.708 22.891 19.047 1 96.31 159 HIS B C 1
ATOM 2510 O O . HIS B 1 159 ? -0.79 23.422 18.422 1 96.31 159 HIS B O 1
ATOM 2516 N N . LEU B 1 160 ? -2.906 23.297 19 1 96.81 160 LEU B N 1
ATOM 2517 C CA . LEU B 1 160 ? -3.293 24.406 18.141 1 96.81 160 LEU B CA 1
ATOM 2518 C C . LEU B 1 160 ? -2.666 25.703 18.625 1 96.81 160 LEU B C 1
ATOM 2520 O O . LEU B 1 160 ? -2.598 26.688 17.875 1 96.81 160 LEU B O 1
ATOM 2524 N N . ASP B 1 161 ? -2.213 25.719 19.906 1 92.62 161 ASP B N 1
ATOM 2525 C CA . ASP B 1 161 ? -1.577 26.922 20.453 1 92.62 161 ASP B CA 1
ATOM 2526 C C . ASP B 1 161 ? -0.274 27.234 19.719 1 92.62 161 ASP B C 1
ATOM 2528 O O . ASP B 1 161 ? 0.201 28.375 19.75 1 92.62 161 ASP B O 1
ATOM 2532 N N . LEU B 1 162 ? 0.259 26.281 19.062 1 94.12 162 LEU B N 1
ATOM 2533 C CA . LEU B 1 162 ? 1.517 26.469 18.344 1 94.12 162 LEU B CA 1
ATOM 2534 C C . LEU B 1 162 ? 1.326 27.391 17.141 1 94.12 162 LEU B C 1
ATOM 2536 O O . LEU B 1 162 ? 2.303 27.875 16.578 1 94.12 162 LEU B O 1
ATOM 2540 N N . LEU B 1 163 ? 0.118 27.625 16.719 1 95.44 163 LEU B N 1
ATOM 2541 C CA . LEU B 1 163 ? -0.185 28.438 15.539 1 95.44 163 LEU B CA 1
ATOM 2542 C C . LEU B 1 163 ? 0.234 29.891 15.758 1 95.44 163 LEU B C 1
ATOM 2544 O O . LEU B 1 163 ? 0.277 30.672 14.805 1 95.44 163 LEU B O 1
ATOM 2548 N N . GLY B 1 164 ? 0.573 30.188 16.953 1 90.75 164 GLY B N 1
ATOM 2549 C CA . GLY B 1 164 ? 1.053 31.531 17.266 1 90.75 164 GLY B CA 1
ATOM 2550 C C . GLY B 1 164 ? 2.559 31.672 17.141 1 90.75 164 GLY B C 1
ATOM 2551 O O . GLY B 1 164 ? 3.1 32.781 17.25 1 90.75 164 GLY B O 1
ATOM 2552 N N . ALA B 1 165 ? 3.16 30.562 16.953 1 91.31 165 ALA B N 1
ATOM 2553 C CA . ALA B 1 165 ? 4.617 30.562 16.875 1 91.31 165 ALA B CA 1
ATOM 2554 C C . ALA B 1 165 ? 5.09 30.547 15.422 1 91.31 165 ALA B C 1
ATOM 2556 O O . ALA B 1 165 ? 4.477 29.906 14.57 1 91.31 165 ALA B O 1
ATOM 2557 N N . CYS B 1 166 ? 6.133 31.344 15.258 1 89.31 166 CYS B N 1
ATOM 2558 C CA . CYS B 1 166 ? 6.695 31.438 13.914 1 89.31 166 CYS B CA 1
ATOM 2559 C C . CYS B 1 166 ? 7.926 30.562 13.773 1 89.31 166 CYS B C 1
ATOM 2561 O O . CYS B 1 166 ? 8.711 30.422 14.711 1 89.31 166 CYS B O 1
#

Foldseek 3Di:
DDPPPPPPPPPPPPVPPVPPPPVPCPPVNVVVVVVVVVVVVVVVVVVVVVVVVLVVLLVLLDDDAWDDQELLSLLLVLVLLLVLLDPPDPPCPVVSVVSVVVSVVSVVVCVVQPDDDSPDSDDTDISSNSLVVVVVCSVSSNVSSVVNVVVVVVVCVVPVVRHNPD/DDPPPPPPPPPPPPVPPVPPPPVPCPPVRVVVVVVVVVVVVVVVVVVVVVVVVLVVLLVLLDDDAWDDQELLSLLLVLVLLLVLLDPPDPPCPVVSVVSVVVSVVSVVVCVVQPDDDNPDNDDTDISSNSLVVVVVCSVSSNVSSVVNVVVVVVVCVVPVVRHNPD

Organism: Gadus morhua (NCBI:txid8049)

Nearest PDB structures (foldseek):
  8avf-assembly1_C  TM=4.634E-01  e=1.185E-01  Homo sapiens
  8avf-assembly1_E  TM=4.634E-01  e=1.185E-01  Homo sapiens
  8avo-assembly1_A  TM=5.093E-01  e=1.662E-01  Homo sapiens
  7z3q-assembly2_C  TM=4.682E-01  e=4.592E-01  Homo sapiens
  8dh9-assembly1_D  TM=6.533E-01  e=2.360E+00  Mus musculus

pLDDT: mean 83.85, std 20.72, range [26.48, 98.75]

Secondary structure (DSSP, 8-state):
--------------------------HHHHHHHHHHHHHHHHHHHHHHHHHHHHHHHHHHTPSSPPP-SSHHHHHHHHHHHHHHS-TTSTT-HHHHHHHHHHHHHHHHHHHHH--S-----PPP-HHHHHHHTTTT-HHHHHHHHHHHHHHHHHHHHH-GGGGG--/--------------------------HHHHHHHHHHHHHHHHHHHHHHHHHHHHHHHHHHTSSSPPP-SSHHHHHHHHHHHHHHS-TTSTT-HHHHHHHHHHHHHHHHHHHHH--S-----PPP-HHHHHHHTTTT-HHHHHHHHHHHHHHHHHHHHH-GGGGG--